Protein AF-A0A2X2JKE8-F1 (afdb_monomer)

Organism: Sphingobacterium multivorum (NCBI:txid28454)

Foldseek 3Di:
DDPPDDPPPVPPDPDDPCRVCVVVVVVVVVVVVVVCCVVCVCVVVVQCVCDDPPDRPVVVVVVVVLLPPLVVPEDQVPLVVLVVCVVVLVVLCCCLPPVQLVVLLVCLCVPPVVPVVVSVVSNVVSLPDDQSVVLVVCVVVVHDSSNSVNSVVVVVVVSVVCVVVVVVVVVVVSVVSVD

Radius of gyration: 20.31 Å; Cα contacts (8 Å, |Δi|>4): 84; chains: 1; bounding box: 57×37×53 Å

Mean predicted aligned error: 10.67 Å

Sequence (179 aa):
MSANNCAPAHERKKLSFLDRYLTLWIFLAMAVGVSIGFLFPSSSDFINSFSSGITNIPLAIGLILMMYPPLAKVKYENMGNVFKDTKILGASLLLNWIIGPILMFILAIVFLRDYPEYMIGLILIGLARCIAMVVVWNELAEGNREYAAGLIALNSIFRLYCTASTLISLSLFCLQYLA

pLDDT: mean 76.95, std 11.28, range [39.78, 94.69]

InterPro domains:
  IPR002657 Bile acid:sodium symporter/arsenical resistance protein Acr3 [PF01758] (60-166)
  IPR004706 Arsenical-resistance protein Acr3 [PTHR43057] (7-166)
  IPR038770 Sodium/solute symporter superfamily [G3DSA:1.20.1530.20] (9-177)

Solvent-accessible surface area (backbone atoms only — not comparable to full-atom values): 10364 Å² total; per-residue (Å²): 136,79,91,82,78,74,76,66,85,85,74,61,78,79,70,50,76,63,70,70,43,40,70,59,52,52,53,49,51,50,52,52,52,53,48,47,51,68,78,36,62,65,56,57,56,56,52,51,70,52,32,67,87,93,48,43,49,71,58,53,51,50,56,52,62,65,52,49,63,55,64,71,74,51,58,73,90,60,29,72,64,45,74,70,45,56,69,62,51,50,52,51,48,45,46,55,67,48,50,38,39,53,52,32,47,52,51,24,55,74,75,28,63,94,37,61,71,60,23,52,50,46,39,50,56,37,67,59,76,77,49,62,69,52,39,54,56,34,55,76,68,73,49,66,56,39,50,45,49,33,51,41,56,50,53,53,54,49,41,67,65,47,42,60,59,52,52,53,53,47,49,54,49,48,56,70,72,76,107

Nearest PDB structures (foldseek):
  3zuy-assembly1_A  TM=7.288E-01  e=1.241E+00  Neisseria meningitidis

Structure (mmCIF, N/CA/C/O backbone):
data_AF-A0A2X2JKE8-F1
#
_entry.id   AF-A0A2X2JKE8-F1
#
loop_
_atom_site.group_PDB
_atom_site.id
_atom_site.type_symbol
_atom_site.label_atom_id
_atom_site.label_alt_id
_atom_site.label_comp_id
_atom_site.label_asym_id
_atom_site.label_entity_id
_atom_site.label_seq_id
_atom_site.pdbx_PDB_ins_code
_atom_site.Cartn_x
_atom_site.Cartn_y
_atom_site.Cartn_z
_atom_site.occupancy
_atom_site.B_iso_or_equiv
_atom_site.auth_seq_id
_atom_site.auth_comp_id
_atom_site.auth_asym_id
_atom_site.auth_atom_id
_atom_site.pdbx_PDB_model_num
ATOM 1 N N . MET A 1 1 ? -10.986 -14.954 24.795 1.00 45.16 1 MET A N 1
ATOM 2 C CA . MET A 1 1 ? -11.585 -14.186 23.683 1.00 45.16 1 MET A CA 1
ATOM 3 C C . MET A 1 1 ? -12.896 -14.886 23.345 1.00 45.16 1 MET A C 1
ATOM 5 O O . MET A 1 1 ? -12.864 -15.946 22.740 1.00 45.16 1 MET A O 1
ATOM 9 N N . SER A 1 2 ? -14.008 -14.427 23.928 1.00 39.78 2 SER A N 1
ATOM 10 C CA . SER A 1 2 ? -15.308 -15.112 23.841 1.00 39.78 2 SER A CA 1
ATOM 11 C C . SER A 1 2 ? -15.969 -14.805 22.496 1.00 39.78 2 SER A C 1
ATOM 13 O O . SER A 1 2 ? -16.121 -13.637 22.147 1.00 39.78 2 SER A O 1
ATOM 15 N N . ALA A 1 3 ? -16.344 -15.845 21.753 1.00 50.91 3 ALA A N 1
ATOM 16 C CA . ALA A 1 3 ? -16.907 -15.794 20.402 1.00 50.91 3 ALA A CA 1
ATOM 17 C C . ALA A 1 3 ? -18.413 -15.435 20.359 1.00 50.91 3 ALA A C 1
ATOM 19 O O . ALA A 1 3 ? -19.103 -15.806 19.417 1.00 50.91 3 ALA A O 1
ATOM 20 N N . ASN A 1 4 ? -18.935 -14.731 21.371 1.00 54.81 4 ASN A N 1
ATOM 21 C CA . ASN A 1 4 ? -20.384 -14.574 21.577 1.00 54.81 4 ASN A CA 1
ATOM 22 C C . ASN A 1 4 ? -20.946 -13.172 21.280 1.00 54.81 4 ASN A C 1
ATOM 24 O O . ASN A 1 4 ? -22.105 -12.919 21.579 1.00 54.81 4 ASN A O 1
ATOM 28 N N . ASN A 1 5 ? -20.172 -12.266 20.676 1.00 53.22 5 ASN A N 1
ATOM 29 C CA . ASN A 1 5 ? -20.655 -10.935 20.276 1.00 53.22 5 ASN A CA 1
ATOM 30 C C . ASN A 1 5 ? -20.402 -10.679 18.785 1.00 53.22 5 ASN A C 1
ATOM 32 O O . ASN A 1 5 ? -19.720 -9.729 18.406 1.00 53.22 5 ASN A O 1
ATOM 36 N N . CYS A 1 6 ? -20.931 -11.546 17.924 1.00 58.72 6 CYS A N 1
ATOM 37 C CA . CYS A 1 6 ? -21.095 -11.197 16.517 1.00 58.72 6 CYS A CA 1
ATOM 38 C C . CYS A 1 6 ? -22.321 -10.284 16.397 1.00 58.72 6 CYS A C 1
ATOM 40 O O . CYS A 1 6 ? -23.435 -10.704 16.706 1.00 58.72 6 CYS A O 1
ATOM 42 N N . ALA A 1 7 ? -22.120 -9.035 15.971 1.00 54.62 7 ALA A N 1
ATOM 43 C CA . ALA A 1 7 ? -23.220 -8.130 15.653 1.00 54.62 7 ALA A CA 1
ATOM 44 C C . ALA A 1 7 ? -24.131 -8.762 14.574 1.00 54.62 7 ALA A C 1
ATOM 46 O O . ALA A 1 7 ? -23.616 -9.375 13.631 1.00 54.62 7 ALA A O 1
ATOM 47 N N . PRO A 1 8 ? -25.468 -8.647 14.685 1.00 55.81 8 PRO A N 1
ATOM 48 C CA . PRO A 1 8 ? -26.385 -9.220 13.707 1.00 55.81 8 PRO A CA 1
ATOM 49 C C . PRO A 1 8 ? -26.134 -8.599 12.325 1.00 55.81 8 PRO A C 1
ATOM 51 O O . PRO A 1 8 ? -26.004 -7.383 12.189 1.00 55.81 8 PRO A O 1
ATOM 54 N N . ALA A 1 9 ? -26.097 -9.435 11.281 1.00 56.94 9 ALA A N 1
ATOM 55 C CA . ALA A 1 9 ? -25.753 -9.058 9.901 1.00 56.94 9 ALA A CA 1
ATOM 56 C C . ALA A 1 9 ? -26.618 -7.929 9.289 1.00 56.94 9 ALA A C 1
ATOM 58 O O . ALA A 1 9 ? -26.295 -7.416 8.220 1.00 56.94 9 ALA A O 1
ATOM 59 N N . HIS A 1 10 ? -27.704 -7.541 9.961 1.00 51.44 10 HIS A N 1
ATOM 60 C CA . HIS A 1 10 ? -28.656 -6.517 9.545 1.00 51.44 10 HIS A CA 1
ATOM 61 C C . HIS A 1 10 ? -28.158 -5.070 9.768 1.00 51.44 10 HIS A C 1
ATOM 63 O O . HIS A 1 10 ? -28.625 -4.165 9.082 1.00 51.44 10 HIS A O 1
ATOM 69 N N . GLU A 1 11 ? -27.198 -4.827 10.670 1.00 54.38 11 GLU A N 1
ATOM 70 C CA . GLU A 1 11 ? -26.679 -3.469 10.960 1.00 54.38 11 GLU A CA 1
ATOM 71 C C . GLU A 1 11 ? -25.361 -3.123 10.249 1.00 54.38 11 GLU A C 1
ATOM 73 O O . GLU A 1 11 ? -24.772 -2.063 10.466 1.00 54.38 11 GLU A O 1
ATOM 78 N N . ARG A 1 12 ? -24.884 -3.996 9.359 1.00 58.69 12 ARG A N 1
ATOM 79 C CA . ARG A 1 12 ? -23.650 -3.745 8.608 1.00 58.69 12 ARG A CA 1
ATOM 80 C C . ARG A 1 12 ? -23.859 -2.600 7.629 1.00 58.69 12 ARG A C 1
ATOM 82 O O . ARG A 1 12 ? -24.757 -2.643 6.782 1.00 58.69 12 ARG A O 1
ATOM 89 N N . LYS A 1 13 ? -23.022 -1.567 7.733 1.00 61.44 13 LYS A N 1
ATOM 90 C CA . LYS A 1 13 ? -23.080 -0.390 6.863 1.00 61.44 13 LYS A CA 1
ATOM 91 C C . LYS A 1 13 ? -22.912 -0.872 5.421 1.00 61.44 13 LYS A C 1
ATOM 93 O O . LYS A 1 13 ? -21.866 -1.407 5.065 1.00 61.44 13 LYS A O 1
ATOM 98 N N . LYS A 1 14 ? -23.947 -0.737 4.581 1.00 64.69 14 LYS A N 1
ATOM 99 C CA . LYS A 1 14 ? -23.850 -1.152 3.173 1.00 64.69 14 LYS A CA 1
ATOM 100 C C . LYS A 1 14 ? -22.707 -0.374 2.518 1.00 64.69 14 LYS A C 1
ATOM 102 O O . LYS A 1 14 ? -22.769 0.850 2.435 1.00 64.69 14 LYS A O 1
ATOM 107 N N . LEU A 1 15 ? -21.678 -1.095 2.071 1.00 64.94 15 LEU A N 1
ATOM 108 C CA . LEU A 1 15 ? -20.580 -0.526 1.292 1.00 64.94 15 LEU A CA 1
ATOM 109 C C . LEU A 1 15 ? -21.151 0.186 0.062 1.00 64.94 15 LEU A C 1
ATOM 111 O O . LEU A 1 15 ? -22.042 -0.355 -0.608 1.00 64.94 15 LEU A O 1
ATOM 115 N N . SER A 1 16 ? -20.646 1.393 -0.204 1.00 74.19 16 SER A N 1
ATOM 116 C CA . SER A 1 16 ? -21.035 2.190 -1.366 1.00 74.19 16 SER A CA 1
ATOM 117 C C . SER A 1 16 ? -20.781 1.402 -2.655 1.00 74.19 16 SER A C 1
ATOM 119 O O . SER A 1 16 ? -19.927 0.515 -2.696 1.00 74.19 16 SER A O 1
ATOM 121 N N . PHE A 1 17 ? -21.517 1.705 -3.725 1.00 75.44 17 PHE A N 1
ATOM 122 C CA . PHE A 1 17 ? -21.367 1.022 -5.016 1.00 75.44 17 PHE A CA 1
ATOM 123 C C . PHE A 1 17 ? -19.914 1.068 -5.530 1.00 75.44 17 PHE A C 1
ATOM 125 O O . PHE A 1 17 ? -19.420 0.081 -6.069 1.00 75.44 17 PHE A O 1
ATOM 132 N N . LEU A 1 18 ? -19.207 2.178 -5.286 1.00 75.69 18 LEU A N 1
ATOM 133 C CA . LEU A 1 18 ? -17.790 2.333 -5.630 1.00 75.69 18 LEU A CA 1
ATOM 134 C C . LEU A 1 18 ? -16.874 1.428 -4.795 1.00 75.69 18 LEU A C 1
ATOM 136 O O . LEU A 1 18 ? -16.027 0.745 -5.361 1.00 75.69 18 LEU A O 1
ATOM 140 N N . ASP A 1 19 ? -17.086 1.359 -3.480 1.00 78.81 19 ASP A N 1
ATOM 141 C CA . ASP A 1 19 ? -16.284 0.526 -2.572 1.00 78.81 19 ASP A CA 1
ATOM 142 C C . ASP A 1 19 ? -16.489 -0.971 -2.844 1.00 78.81 19 ASP A C 1
ATOM 144 O O . ASP A 1 19 ? -15.562 -1.773 -2.749 1.00 78.81 19 ASP A O 1
ATOM 148 N N . ARG A 1 20 ? -17.713 -1.354 -3.227 1.00 81.94 20 ARG A N 1
ATOM 149 C CA . ARG A 1 20 ? -18.075 -2.735 -3.568 1.00 81.94 20 ARG A CA 1
ATOM 150 C C . ARG A 1 20 ? -17.385 -3.225 -4.840 1.00 81.94 20 ARG A C 1
ATOM 152 O O . ARG A 1 20 ? -16.983 -4.383 -4.899 1.00 81.94 20 ARG A O 1
ATOM 159 N N . TYR A 1 21 ? -17.272 -2.366 -5.851 1.00 86.75 21 TYR A N 1
ATOM 160 C CA . TYR A 1 21 ? -16.677 -2.699 -7.148 1.00 86.75 21 TYR A CA 1
ATOM 161 C C . TYR A 1 21 ? -15.274 -2.104 -7.323 1.00 86.75 21 TYR A C 1
ATOM 163 O O . TYR A 1 21 ? -14.808 -1.953 -8.450 1.00 86.75 21 TYR A O 1
ATOM 171 N N . LEU A 1 22 ? -14.585 -1.771 -6.225 1.00 84.44 22 LEU A N 1
ATOM 172 C CA . LEU A 1 22 ? -13.315 -1.040 -6.251 1.00 84.44 22 LEU A CA 1
ATOM 173 C C . LEU A 1 22 ? -12.258 -1.727 -7.127 1.00 84.44 22 LEU A C 1
ATOM 175 O O . LEU A 1 22 ? -11.590 -1.070 -7.918 1.00 84.44 22 LEU A O 1
ATOM 179 N N . THR A 1 23 ? -12.141 -3.054 -7.042 1.00 87.94 23 THR A N 1
ATOM 180 C CA . THR A 1 23 ? -11.212 -3.833 -7.875 1.00 87.94 23 THR A CA 1
ATOM 181 C C . THR A 1 23 ? -11.538 -3.714 -9.362 1.00 87.94 23 THR A C 1
ATOM 183 O O . THR A 1 23 ? -10.633 -3.502 -10.164 1.00 87.94 23 THR A O 1
ATOM 186 N N . LEU A 1 24 ? -12.818 -3.778 -9.735 1.00 90.69 24 LEU A N 1
ATOM 187 C CA . LEU A 1 24 ? -13.266 -3.626 -11.121 1.00 90.69 24 LEU A CA 1
ATOM 188 C C . LEU A 1 24 ? -12.951 -2.225 -11.652 1.00 90.69 24 LEU A C 1
ATOM 190 O O . LEU A 1 24 ? -12.424 -2.097 -12.754 1.00 90.69 24 LEU A O 1
ATOM 194 N N . TRP A 1 25 ? -13.199 -1.185 -10.854 1.00 90.38 25 TRP A N 1
ATOM 195 C CA . TRP A 1 25 ? -12.853 0.191 -11.215 1.00 90.38 25 TRP A CA 1
ATOM 196 C C . TRP A 1 25 ? -11.346 0.396 -11.368 1.00 90.38 25 TRP A C 1
ATOM 198 O O . TRP A 1 25 ? -10.925 1.066 -12.306 1.00 90.38 25 TRP A O 1
ATOM 208 N N . ILE A 1 26 ? -10.531 -0.212 -10.500 1.00 89.94 26 ILE A N 1
ATOM 209 C CA . ILE A 1 26 ? -9.066 -0.173 -10.597 1.00 89.94 26 ILE A CA 1
ATOM 210 C C . ILE A 1 26 ? -8.590 -0.818 -11.908 1.00 89.94 26 ILE A C 1
ATOM 212 O O . ILE A 1 26 ? -7.788 -0.222 -12.626 1.00 89.94 26 ILE A O 1
ATOM 216 N N . PHE A 1 27 ? -9.105 -2.000 -12.261 1.00 93.56 27 PHE A N 1
ATOM 217 C CA . PHE A 1 27 ? -8.764 -2.658 -13.527 1.00 93.56 27 PHE A CA 1
ATOM 218 C C . PHE A 1 27 ? -9.229 -1.860 -14.743 1.00 93.56 27 PHE A C 1
ATOM 220 O O . PHE A 1 27 ? -8.484 -1.739 -15.712 1.00 93.56 27 PHE A O 1
ATOM 227 N N . LEU A 1 28 ? -10.427 -1.277 -14.685 1.00 94.69 28 LEU A N 1
ATOM 228 C CA . LEU A 1 28 ? -10.954 -0.444 -15.760 1.00 94.69 28 LEU A CA 1
ATOM 229 C C . LEU A 1 28 ? -10.109 0.824 -15.939 1.00 94.69 28 LEU A C 1
ATOM 231 O O . LEU A 1 28 ? -9.745 1.154 -17.063 1.00 94.69 28 LEU A O 1
ATOM 235 N N . ALA A 1 29 ? -9.723 1.489 -14.848 1.00 92.50 29 ALA A N 1
ATOM 236 C CA . ALA A 1 29 ? -8.841 2.652 -14.887 1.00 92.50 29 ALA A CA 1
ATOM 237 C C . ALA A 1 29 ? -7.448 2.304 -15.437 1.00 92.50 29 ALA A C 1
ATOM 239 O O . ALA A 1 29 ? -6.921 3.048 -16.262 1.00 92.50 29 ALA A O 1
ATOM 240 N N . MET A 1 30 ? -6.872 1.160 -15.042 1.00 93.19 30 MET A N 1
ATOM 241 C CA . MET A 1 30 ? -5.611 0.668 -15.610 1.00 93.19 30 MET A CA 1
ATOM 242 C C . MET A 1 30 ? -5.736 0.388 -17.109 1.00 93.19 30 MET A C 1
ATOM 244 O O . MET A 1 30 ? -4.900 0.846 -17.885 1.00 93.19 30 MET A O 1
ATOM 248 N N . ALA A 1 31 ? -6.788 -0.319 -17.531 1.00 94.00 31 ALA A N 1
ATOM 249 C CA . ALA A 1 31 ? -7.016 -0.648 -18.934 1.00 94.00 31 ALA A CA 1
ATOM 250 C C . ALA A 1 31 ? -7.186 0.615 -19.789 1.00 94.00 31 ALA A C 1
ATOM 252 O O . ALA A 1 31 ? -6.564 0.732 -20.845 1.00 94.00 31 ALA A O 1
ATOM 253 N N . VAL A 1 32 ? -7.975 1.582 -19.314 1.00 93.88 32 VAL A N 1
ATOM 254 C CA . VAL A 1 32 ? -8.160 2.877 -19.981 1.00 93.88 32 VAL A CA 1
ATOM 255 C C . VAL A 1 32 ? -6.843 3.653 -20.034 1.00 93.88 32 VAL A C 1
ATOM 257 O O . VAL A 1 32 ? -6.473 4.127 -21.103 1.00 93.88 32 VAL A O 1
ATOM 260 N N . GLY A 1 33 ? -6.099 3.734 -18.927 1.00 88.44 33 GLY A N 1
ATOM 261 C CA . GLY A 1 33 ? -4.814 4.437 -18.872 1.00 88.44 33 GLY A CA 1
ATOM 262 C C . GLY A 1 33 ? -3.775 3.865 -19.841 1.00 88.44 33 GLY A C 1
ATOM 263 O O . GLY A 1 33 ? -3.168 4.614 -20.604 1.00 88.44 33 GLY A O 1
ATOM 264 N N . VAL A 1 34 ? -3.622 2.538 -19.873 1.00 90.00 34 VAL A N 1
ATOM 265 C CA . VAL A 1 34 ? -2.715 1.852 -20.808 1.00 90.00 34 VAL A CA 1
ATOM 266 C C . VAL A 1 34 ? -3.174 2.035 -22.256 1.00 90.00 34 VAL A C 1
ATOM 268 O O . VAL A 1 34 ? -2.350 2.313 -23.123 1.00 90.00 34 VAL A O 1
ATOM 271 N N . SER A 1 35 ? -4.480 1.943 -22.524 1.00 90.25 35 SER A N 1
ATOM 272 C CA . SER A 1 35 ? -5.027 2.125 -23.876 1.00 90.25 35 SER A CA 1
ATOM 273 C C . SER A 1 35 ? -4.795 3.542 -24.400 1.00 90.25 35 SER A C 1
ATOM 275 O O . SER A 1 35 ? -4.405 3.710 -25.551 1.00 90.25 35 SER A O 1
ATOM 277 N N . ILE A 1 36 ? -4.980 4.566 -23.560 1.00 88.50 36 ILE A N 1
ATOM 278 C CA . ILE A 1 36 ? -4.697 5.961 -23.925 1.00 88.50 36 ILE A CA 1
ATOM 279 C C . ILE A 1 36 ? -3.201 6.152 -24.198 1.00 88.50 36 ILE A C 1
ATOM 281 O O . ILE A 1 36 ? -2.847 6.757 -25.208 1.00 88.50 36 ILE A O 1
ATOM 285 N N . GLY A 1 37 ? -2.328 5.598 -23.349 1.00 83.88 37 GLY A N 1
ATOM 286 C CA . GLY A 1 37 ? -0.877 5.656 -23.551 1.00 83.88 37 GLY A CA 1
ATOM 287 C C . GLY A 1 37 ? -0.412 4.953 -24.831 1.00 83.88 37 GLY A C 1
ATOM 288 O O . GLY A 1 37 ? 0.519 5.419 -25.480 1.00 83.88 37 GLY A O 1
ATOM 289 N N . PHE A 1 38 ? -1.087 3.871 -25.228 1.00 84.69 38 PHE A N 1
ATOM 290 C CA . PHE A 1 38 ? -0.786 3.134 -26.456 1.00 84.69 38 PHE A CA 1
ATOM 291 C C . PHE A 1 38 ? -1.313 3.827 -27.724 1.00 84.69 38 PHE A C 1
ATOM 293 O O . PHE A 1 38 ? -0.612 3.876 -28.731 1.00 84.69 38 PHE A O 1
ATOM 300 N N . LEU A 1 39 ? -2.537 4.369 -27.692 1.00 86.12 39 LEU A N 1
ATOM 301 C CA . LEU A 1 39 ? -3.177 5.001 -28.856 1.00 86.12 39 LEU A CA 1
ATOM 302 C C . LEU A 1 39 ? -2.670 6.426 -29.122 1.00 86.12 39 LEU A C 1
ATOM 304 O O . LEU A 1 39 ? -2.655 6.866 -30.270 1.00 86.12 39 LEU A O 1
ATOM 308 N N . PHE A 1 40 ? -2.249 7.144 -28.078 1.00 82.56 40 PHE A N 1
ATOM 309 C CA . PHE A 1 40 ? -1.773 8.523 -28.165 1.00 82.56 40 PHE A CA 1
ATOM 310 C C . PHE A 1 40 ? -0.441 8.684 -27.414 1.00 82.56 40 PHE A C 1
ATOM 312 O O . PHE A 1 40 ? -0.442 9.157 -26.273 1.00 82.56 40 PHE A O 1
ATOM 319 N N . PRO A 1 41 ? 0.710 8.367 -28.043 1.00 75.38 41 PRO A N 1
ATOM 320 C CA . PRO A 1 41 ? 2.029 8.510 -27.413 1.00 75.38 41 PRO A CA 1
ATOM 321 C C . PRO A 1 41 ? 2.364 9.962 -27.025 1.00 75.38 41 PRO A C 1
ATOM 323 O O . PRO A 1 41 ? 3.093 10.193 -26.066 1.00 75.38 41 PRO A O 1
ATOM 326 N N . SER A 1 42 ? 1.741 10.950 -27.683 1.00 73.69 42 SER A N 1
ATOM 327 C CA . SER A 1 42 ? 1.854 12.376 -27.332 1.00 73.69 42 SER A CA 1
ATOM 328 C C . SER A 1 42 ? 1.284 12.714 -25.937 1.00 73.69 42 SER A C 1
ATOM 330 O O . SER A 1 42 ? 1.606 13.752 -25.362 1.00 73.69 42 SER A O 1
ATOM 332 N N . SER A 1 43 ? 0.486 11.819 -25.339 1.00 64.44 43 SER A N 1
ATOM 333 C CA . SER A 1 43 ? 0.010 11.959 -23.954 1.00 64.44 43 SER A CA 1
ATOM 334 C C . SER A 1 43 ? 1.161 11.927 -22.943 1.00 64.44 43 SER A C 1
ATOM 336 O O . SER A 1 43 ? 1.117 12.637 -21.938 1.00 64.44 43 SER A O 1
ATOM 338 N N . SER A 1 44 ? 2.208 11.137 -23.210 1.00 64.81 44 SER A N 1
ATOM 339 C CA . SER A 1 44 ? 3.407 11.089 -22.367 1.00 64.81 44 SER A CA 1
ATO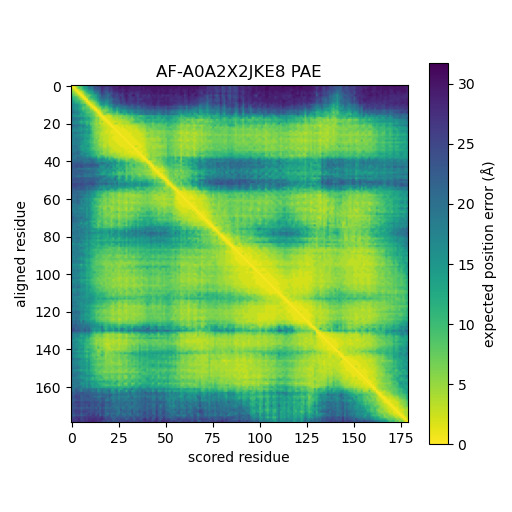M 340 C C . SER A 1 44 ? 4.184 12.402 -22.431 1.00 64.81 44 SER A C 1
ATOM 342 O O . SER A 1 44 ? 4.620 12.895 -21.393 1.00 64.81 44 SER A O 1
ATOM 344 N N . ASP A 1 45 ? 4.287 13.016 -23.612 1.00 69.06 45 ASP A N 1
ATOM 345 C CA . ASP A 1 45 ? 4.939 14.320 -23.790 1.00 69.06 45 ASP A CA 1
ATOM 346 C C . ASP A 1 45 ? 4.170 15.440 -23.083 1.00 69.06 45 ASP A C 1
ATOM 348 O O . ASP A 1 45 ? 4.775 16.309 -22.457 1.00 69.06 45 ASP A O 1
ATOM 352 N N . PHE A 1 46 ? 2.833 15.389 -23.106 1.00 71.62 46 PHE A N 1
ATOM 353 C CA . PHE A 1 46 ? 1.996 16.344 -22.381 1.00 71.62 46 PHE A CA 1
ATOM 354 C C . PHE A 1 46 ? 2.216 16.244 -20.867 1.00 71.62 46 PHE A C 1
ATOM 356 O O . PHE A 1 46 ? 2.409 17.266 -20.217 1.00 71.62 46 PHE A O 1
ATOM 363 N N . ILE A 1 47 ? 2.271 15.034 -20.299 1.00 69.69 47 ILE A N 1
ATOM 364 C CA . ILE A 1 47 ? 2.566 14.838 -18.868 1.00 69.69 47 ILE A CA 1
ATOM 365 C C . ILE A 1 47 ? 4.000 15.279 -18.536 1.00 69.69 47 ILE A C 1
ATOM 367 O O . ILE A 1 47 ? 4.199 15.991 -17.551 1.00 69.69 47 ILE A O 1
ATOM 371 N N . ASN A 1 48 ? 4.975 14.933 -19.381 1.00 68.00 48 ASN A N 1
ATOM 372 C CA . ASN A 1 48 ? 6.372 15.337 -19.213 1.00 68.00 48 ASN A CA 1
ATOM 373 C C . ASN A 1 48 ? 6.571 16.856 -19.348 1.00 68.00 48 ASN A C 1
ATOM 375 O O . ASN A 1 48 ? 7.481 17.398 -18.728 1.00 68.00 48 ASN A O 1
ATOM 379 N N . SER A 1 49 ? 5.706 17.566 -20.082 1.00 74.19 49 SER A N 1
ATOM 380 C CA . SER A 1 49 ? 5.731 19.035 -20.160 1.00 74.19 49 SER A CA 1
ATOM 381 C C . SER A 1 49 ? 5.406 19.712 -18.819 1.00 74.19 49 SER A C 1
ATOM 383 O O . SER A 1 49 ? 5.887 20.809 -18.545 1.00 74.19 49 SER A O 1
ATOM 385 N N . PHE A 1 50 ? 4.660 19.024 -17.943 1.00 70.38 50 PHE A N 1
ATOM 386 C CA . PHE A 1 50 ? 4.410 19.427 -16.554 1.00 70.38 50 PHE A CA 1
ATOM 387 C C . PHE A 1 50 ? 5.455 18.869 -15.574 1.00 70.38 50 PHE A C 1
ATOM 389 O O . PHE A 1 50 ? 5.267 18.941 -14.354 1.00 70.38 50 PHE A O 1
ATOM 396 N N . SER A 1 51 ? 6.545 18.291 -16.081 1.00 67.81 51 SER A N 1
ATOM 397 C CA . SER A 1 51 ? 7.653 17.807 -15.269 1.00 67.81 51 SER A CA 1
ATOM 398 C C . SER A 1 51 ? 8.703 18.902 -15.108 1.00 67.81 51 SER A C 1
ATOM 400 O O . SER A 1 51 ? 9.248 19.423 -16.079 1.00 67.81 51 SER A O 1
ATOM 402 N N . SER A 1 52 ? 9.013 19.253 -13.863 1.00 64.12 52 SER A N 1
ATOM 403 C CA . SER A 1 52 ? 10.132 20.135 -13.534 1.00 64.12 52 SER A CA 1
ATOM 404 C C . SER A 1 52 ? 11.281 19.284 -12.987 1.00 64.12 52 SER A C 1
ATOM 406 O O . SER A 1 52 ? 11.290 18.919 -11.808 1.00 64.12 52 SER A O 1
ATOM 408 N N . GLY A 1 53 ? 12.238 18.929 -13.849 1.00 74.25 53 GLY A N 1
ATOM 409 C CA . GLY A 1 53 ? 13.362 18.058 -13.494 1.00 74.25 53 GLY A CA 1
ATOM 410 C C . GLY A 1 53 ? 12.960 16.581 -13.420 1.00 74.25 53 GLY A C 1
ATOM 411 O O . GLY A 1 53 ? 12.602 15.989 -14.431 1.00 74.25 53 GLY A O 1
ATOM 412 N N . ILE A 1 54 ? 13.047 15.979 -12.228 1.00 63.78 54 ILE A N 1
ATOM 413 C CA . ILE A 1 54 ? 12.806 14.537 -11.993 1.00 63.78 54 ILE A CA 1
ATOM 414 C C . ILE A 1 54 ? 11.356 14.274 -11.522 1.00 63.78 54 ILE A C 1
ATOM 416 O O . ILE A 1 54 ? 10.900 13.131 -11.487 1.00 63.78 54 ILE A O 1
ATOM 420 N N . THR A 1 55 ? 10.607 15.323 -11.159 1.00 73.31 55 THR A N 1
ATOM 421 C CA . THR A 1 55 ? 9.308 15.193 -10.484 1.00 73.31 55 THR A CA 1
ATOM 422 C C . THR A 1 55 ? 8.163 15.695 -11.358 1.00 73.31 55 THR A C 1
ATOM 424 O O . THR A 1 55 ? 8.026 16.893 -11.608 1.00 73.31 55 THR A O 1
ATOM 427 N N . ASN A 1 56 ? 7.279 14.773 -11.739 1.00 81.31 56 ASN A N 1
ATOM 428 C CA . ASN A 1 56 ? 6.013 15.084 -12.398 1.00 81.31 56 ASN A CA 1
ATOM 429 C C . ASN A 1 56 ? 5.047 15.737 -11.397 1.00 81.31 56 ASN A C 1
ATOM 431 O O . ASN A 1 56 ? 4.561 15.067 -10.480 1.00 81.31 56 ASN A O 1
ATOM 435 N N . ILE A 1 57 ? 4.737 17.026 -11.581 1.00 85.06 57 ILE A N 1
ATOM 436 C CA . ILE A 1 57 ? 3.864 17.791 -10.671 1.00 85.06 57 ILE A CA 1
ATOM 437 C C . ILE A 1 57 ? 2.483 17.123 -10.494 1.00 85.06 57 ILE A C 1
ATOM 439 O O . ILE A 1 57 ? 2.060 16.951 -9.346 1.00 85.06 57 ILE A O 1
ATOM 443 N N . PRO A 1 58 ? 1.789 16.664 -11.560 1.00 84.06 58 PRO A N 1
ATOM 444 C CA . PRO A 1 58 ? 0.492 15.997 -11.412 1.00 84.06 58 PRO A CA 1
ATOM 445 C C . PRO A 1 58 ? 0.576 14.700 -10.602 1.00 84.06 58 PRO A C 1
ATOM 447 O O . PRO A 1 58 ? -0.294 14.420 -9.775 1.00 84.06 58 PRO A O 1
ATOM 450 N N . LEU A 1 59 ? 1.650 13.929 -10.798 1.00 83.19 59 LEU A N 1
ATOM 451 C CA . LEU A 1 59 ? 1.877 12.690 -10.062 1.00 83.19 59 LEU A CA 1
ATOM 452 C C . LEU A 1 59 ? 2.108 12.986 -8.578 1.00 83.19 59 LEU A C 1
ATOM 454 O O . LEU A 1 59 ? 1.487 12.357 -7.727 1.00 83.19 59 LEU A O 1
ATOM 458 N N . ALA A 1 60 ? 2.940 13.981 -8.261 1.00 84.44 60 ALA A N 1
ATOM 459 C CA . ALA A 1 60 ? 3.221 14.377 -6.884 1.00 84.44 60 ALA A CA 1
ATOM 460 C C . ALA A 1 60 ? 1.952 14.824 -6.137 1.00 84.44 60 ALA A C 1
ATOM 462 O O . ALA A 1 60 ? 1.713 14.377 -5.015 1.00 84.44 60 ALA A O 1
ATOM 463 N N . ILE A 1 61 ? 1.103 15.641 -6.772 1.00 89.06 61 ILE A N 1
ATOM 464 C CA . ILE A 1 61 ? -0.186 16.053 -6.195 1.00 89.06 61 ILE A CA 1
ATOM 465 C C . ILE A 1 61 ? -1.078 14.832 -5.955 1.00 89.06 61 ILE A C 1
ATOM 467 O O . ILE A 1 61 ? -1.639 14.700 -4.868 1.00 89.06 61 ILE A O 1
ATOM 471 N N . GLY A 1 62 ? -1.166 13.914 -6.924 1.00 86.19 62 GLY A N 1
ATOM 472 C CA . GLY A 1 62 ? -1.921 12.668 -6.781 1.00 86.19 62 GLY A CA 1
ATOM 473 C C . GLY A 1 62 ? -1.448 11.821 -5.595 1.00 86.19 62 GLY A C 1
ATOM 474 O O . GLY A 1 62 ? -2.270 11.362 -4.801 1.00 86.19 62 GLY A O 1
ATOM 475 N N . LEU A 1 63 ? -0.128 11.684 -5.419 1.00 83.69 63 LEU A N 1
ATOM 476 C CA . LEU A 1 63 ? 0.475 10.945 -4.306 1.00 83.69 63 LEU A CA 1
ATOM 477 C C . LEU A 1 63 ? 0.192 11.599 -2.940 1.00 83.69 63 LEU A C 1
ATOM 479 O O . LEU A 1 63 ? -0.067 10.898 -1.961 1.00 83.69 63 LEU A O 1
ATOM 483 N N . ILE A 1 64 ? 0.202 12.932 -2.859 1.00 85.50 64 ILE A N 1
ATOM 484 C CA . ILE A 1 64 ? -0.140 13.658 -1.625 1.00 85.50 64 ILE A CA 1
ATOM 485 C C . ILE A 1 64 ? -1.629 13.489 -1.303 1.00 85.50 64 ILE A C 1
ATOM 487 O O . ILE A 1 64 ? -1.984 13.135 -0.174 1.00 85.50 64 ILE A O 1
ATOM 491 N N . LEU A 1 65 ? -2.500 13.694 -2.296 1.00 88.12 65 LEU A N 1
ATOM 492 C CA . LEU A 1 65 ? -3.951 13.593 -2.130 1.00 88.12 65 LEU A CA 1
ATOM 493 C C . LEU A 1 65 ? -4.392 12.195 -1.702 1.00 88.12 65 LEU A C 1
ATOM 495 O O . LEU A 1 65 ? -5.311 12.080 -0.900 1.00 88.12 65 LEU A O 1
ATOM 499 N N . MET A 1 66 ? -3.741 11.134 -2.183 1.00 84.38 66 MET A N 1
ATOM 500 C CA . MET A 1 66 ? -4.067 9.765 -1.764 1.00 84.38 66 MET A CA 1
ATOM 501 C C . MET A 1 66 ? -3.531 9.408 -0.368 1.00 84.38 66 MET A C 1
ATOM 503 O O . MET A 1 66 ? -4.040 8.484 0.266 1.00 84.38 66 MET A O 1
ATOM 507 N N . MET A 1 67 ? -2.510 10.114 0.129 1.00 82.00 67 MET A N 1
ATOM 508 C CA . MET A 1 67 ? -1.910 9.848 1.441 1.00 82.00 67 MET A CA 1
ATOM 509 C C . MET A 1 67 ? -2.687 10.509 2.586 1.00 82.00 67 MET A C 1
ATOM 511 O O . MET A 1 67 ? -2.717 9.986 3.701 1.00 82.00 67 MET A O 1
ATOM 515 N N . TYR A 1 68 ? -3.342 11.639 2.319 1.00 83.94 68 TYR A N 1
ATOM 516 C CA . TYR A 1 68 ? -4.107 12.383 3.320 1.00 83.94 68 TYR A CA 1
ATOM 517 C C . TYR A 1 68 ? -5.291 11.593 3.937 1.00 83.94 68 TYR A C 1
ATOM 519 O O . TYR A 1 68 ? -5.402 11.571 5.167 1.00 83.94 68 TYR A O 1
ATOM 527 N N . PRO A 1 69 ? -6.150 10.889 3.165 1.00 80.69 69 PRO A N 1
ATOM 528 C CA . PRO A 1 69 ? -7.345 10.240 3.700 1.00 80.69 69 PRO A CA 1
ATOM 529 C C . PRO A 1 69 ? -7.059 9.146 4.740 1.00 80.69 69 PRO A C 1
ATOM 531 O O . PRO A 1 69 ? -7.726 9.151 5.775 1.00 80.69 69 PRO A O 1
ATOM 534 N N . PRO A 1 70 ? -6.088 8.228 4.540 1.00 78.12 70 PRO A N 1
ATOM 535 C CA . PRO A 1 70 ? -5.760 7.229 5.555 1.00 78.12 70 PRO A CA 1
ATOM 536 C C . PRO A 1 70 ? -5.244 7.838 6.865 1.00 78.12 70 PRO A C 1
ATOM 538 O O . PRO A 1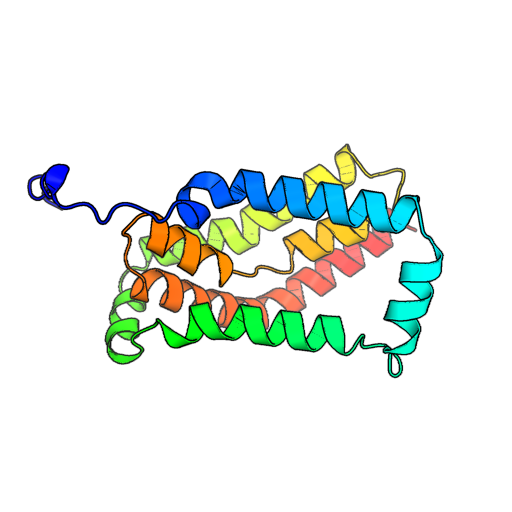 70 ? -5.587 7.341 7.933 1.00 78.12 70 PRO A O 1
ATOM 541 N N . LEU A 1 71 ? -4.452 8.916 6.804 1.00 73.56 71 LEU A N 1
ATOM 542 C CA . LEU A 1 71 ? -3.858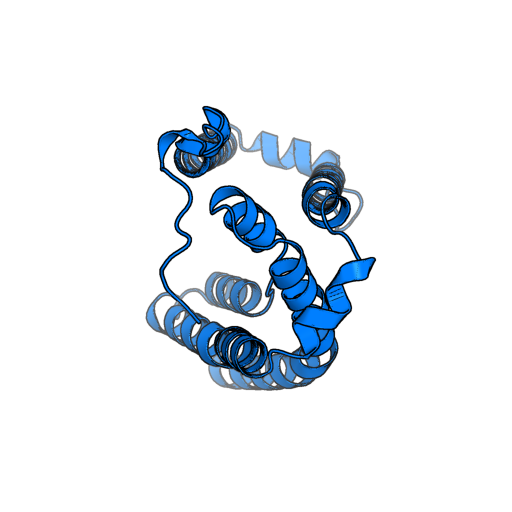 9.550 7.991 1.00 73.56 71 LEU A CA 1
ATOM 543 C C . LEU A 1 71 ? -4.871 10.372 8.801 1.00 73.56 71 LEU A C 1
ATOM 545 O O . LEU A 1 71 ? -4.773 10.432 10.026 1.00 73.56 71 LEU A O 1
ATOM 549 N N . ALA A 1 72 ? -5.855 10.983 8.136 1.00 80.69 72 ALA A N 1
ATOM 550 C CA . ALA A 1 72 ? -6.861 11.828 8.781 1.00 80.69 72 ALA A CA 1
ATOM 551 C C . ALA A 1 72 ? -7.916 11.035 9.576 1.00 80.69 72 ALA A C 1
ATOM 553 O O . ALA A 1 72 ? -8.567 11.580 10.464 1.00 80.69 72 ALA A O 1
ATOM 554 N N . LYS A 1 73 ? -8.106 9.745 9.273 1.00 72.94 73 LYS A N 1
ATOM 555 C CA . LYS A 1 73 ? -9.135 8.900 9.906 1.00 72.94 73 LYS A CA 1
ATOM 556 C C . LYS A 1 73 ? -8.678 8.196 11.190 1.00 72.94 73 LYS A C 1
ATOM 558 O O . LYS A 1 73 ? -9.468 7.468 11.794 1.00 72.94 73 LYS A O 1
ATOM 563 N N . VAL A 1 74 ? -7.427 8.390 11.606 1.00 76.31 74 VAL A N 1
ATOM 564 C CA . VAL A 1 74 ? -6.818 7.703 12.753 1.00 76.31 74 VAL A CA 1
ATOM 565 C C . VAL A 1 74 ? -6.933 8.546 14.020 1.00 76.31 74 VAL A C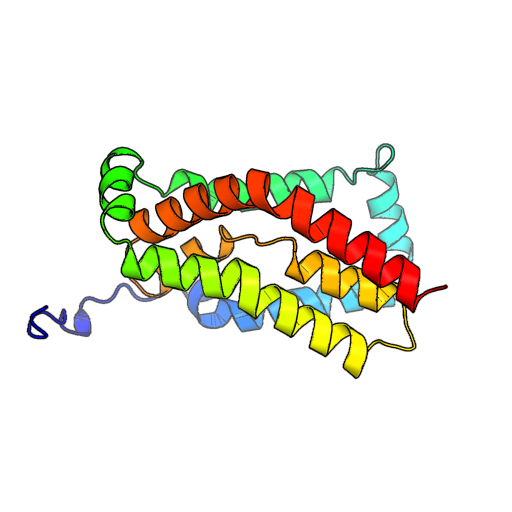 1
ATOM 567 O O . VAL A 1 74 ? -6.516 9.701 14.050 1.00 76.31 74 VAL A O 1
ATOM 570 N N . LYS A 1 75 ? -7.436 7.941 15.102 1.00 75.81 75 LYS A N 1
ATOM 571 C CA . LYS A 1 75 ? -7.430 8.536 16.445 1.00 75.81 75 LYS A CA 1
ATOM 572 C C . LYS A 1 75 ? -6.129 8.188 17.170 1.00 75.81 75 LYS A C 1
ATOM 574 O O . LYS A 1 75 ? -5.977 7.087 17.697 1.00 75.81 75 LYS A O 1
ATOM 579 N N . TYR A 1 76 ? -5.191 9.132 17.202 1.00 72.25 76 TYR A N 1
ATOM 580 C CA . TYR A 1 76 ? -3.857 8.939 17.790 1.00 72.25 76 TYR A CA 1
ATOM 581 C C . TYR A 1 76 ? -3.883 8.653 19.302 1.00 72.25 76 TYR A C 1
ATOM 583 O O . TYR A 1 76 ? -3.005 7.962 19.810 1.00 72.25 76 TYR A O 1
ATOM 591 N N . GLU A 1 77 ? -4.925 9.098 20.008 1.00 74.69 77 GLU A N 1
ATOM 592 C CA . GLU A 1 77 ? -5.093 8.931 21.462 1.00 74.69 77 GLU A CA 1
ATOM 593 C C . GLU A 1 77 ? -5.153 7.455 21.901 1.00 74.69 77 GLU A C 1
ATOM 595 O O . GLU A 1 77 ? -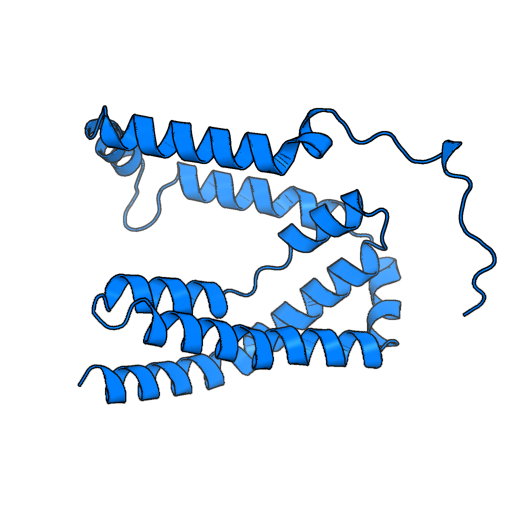4.742 7.112 23.007 1.00 74.69 77 GLU A O 1
ATOM 600 N N . ASN A 1 78 ? -5.598 6.557 21.014 1.00 68.94 78 ASN A N 1
ATOM 601 C CA . ASN A 1 78 ? -5.779 5.131 21.304 1.00 68.94 78 ASN A CA 1
ATOM 602 C C . ASN A 1 78 ? -4.659 4.234 20.741 1.00 68.94 78 ASN A C 1
ATOM 604 O O . ASN A 1 78 ? -4.676 3.020 20.965 1.00 68.94 78 ASN A O 1
ATOM 608 N N . MET A 1 79 ? -3.667 4.800 20.039 1.00 69.12 79 MET A N 1
ATOM 609 C CA . MET A 1 79 ? -2.578 4.033 19.408 1.00 69.12 79 MET A CA 1
ATOM 610 C C . MET A 1 79 ? -1.713 3.262 20.412 1.00 69.12 79 MET A C 1
ATOM 612 O O . MET A 1 79 ? -1.170 2.211 20.073 1.00 69.12 79 MET A O 1
ATOM 616 N N . GLY A 1 80 ? -1.593 3.747 21.653 1.00 69.25 80 GLY A N 1
ATOM 617 C CA . GLY A 1 80 ? -0.749 3.125 22.679 1.00 69.25 80 GLY A CA 1
ATOM 618 C C . GLY A 1 80 ? -1.135 1.678 23.012 1.00 69.25 80 GLY A C 1
ATOM 619 O O . GLY A 1 80 ? -0.281 0.881 23.394 1.00 69.25 80 GLY A O 1
ATOM 620 N N . ASN A 1 81 ? -2.401 1.300 22.813 1.00 72.12 81 ASN A N 1
ATOM 621 C CA . ASN A 1 81 ? -2.868 -0.061 23.083 1.00 72.12 81 ASN A CA 1
ATOM 622 C C . ASN A 1 81 ? -2.331 -1.090 22.076 1.00 72.12 81 ASN A C 1
ATOM 624 O O . ASN A 1 81 ? -2.164 -2.251 22.433 1.00 72.12 81 ASN A O 1
ATOM 628 N N . VAL A 1 82 ? -1.967 -0.662 20.865 1.00 72.69 82 VAL A N 1
ATOM 629 C CA . VAL A 1 82 ? -1.448 -1.543 19.804 1.00 72.69 82 VAL A CA 1
ATOM 630 C C . VAL A 1 82 ? -0.068 -2.098 20.159 1.00 72.69 82 VAL A C 1
ATOM 632 O O . VAL A 1 82 ? 0.246 -3.237 19.829 1.00 72.69 82 VAL A O 1
ATOM 635 N N . PHE A 1 83 ? 0.737 -1.327 20.897 1.00 74.31 83 PHE A N 1
ATOM 636 C CA . PHE A 1 83 ? 2.071 -1.738 21.347 1.00 74.31 83 PHE A CA 1
ATOM 637 C C . PHE A 1 83 ? 2.047 -2.830 22.426 1.00 74.31 83 PHE A C 1
ATOM 639 O O . PHE A 1 83 ? 3.071 -3.463 22.671 1.00 74.31 83 PHE A O 1
ATOM 646 N N . LYS A 1 84 ? 0.889 -3.083 23.054 1.00 77.38 84 LYS A N 1
ATOM 647 C CA . LYS A 1 84 ? 0.731 -4.150 24.054 1.00 77.38 84 LYS A CA 1
ATOM 648 C C . LYS A 1 84 ? 0.582 -5.534 23.410 1.00 77.38 84 LYS A C 1
ATOM 650 O O . LYS A 1 84 ? 0.986 -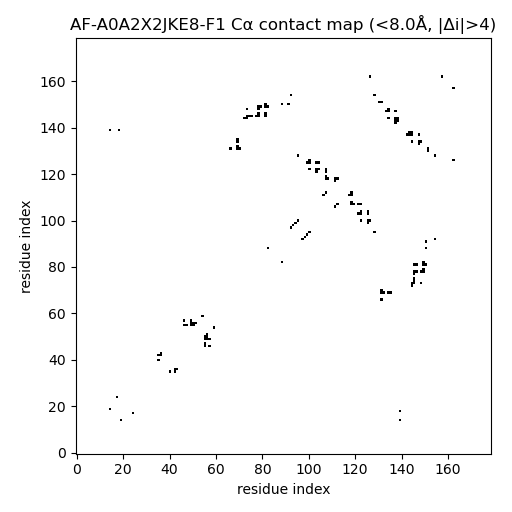6.527 24.012 1.00 77.38 84 LYS A O 1
ATOM 655 N N . ASP A 1 85 ? 0.070 -5.610 22.181 1.00 80.00 85 ASP A N 1
ATOM 656 C CA . ASP A 1 85 ? -0.190 -6.873 21.479 1.00 80.00 85 ASP A CA 1
ATOM 657 C C . ASP A 1 85 ? 1.019 -7.357 20.663 1.00 80.00 85 ASP A C 1
ATOM 659 O O . ASP A 1 85 ? 1.023 -7.408 19.429 1.00 80.00 85 ASP A O 1
ATOM 663 N N . THR A 1 86 ? 2.061 -7.787 21.377 1.00 79.62 86 THR A N 1
ATOM 664 C CA . THR A 1 86 ? 3.343 -8.228 20.797 1.00 79.62 86 THR A CA 1
ATOM 665 C C . THR A 1 86 ? 3.224 -9.407 19.830 1.00 79.62 86 THR A C 1
ATOM 667 O O . THR A 1 86 ? 4.019 -9.510 18.898 1.00 79.62 86 THR A O 1
ATOM 670 N N . LYS A 1 87 ? 2.214 -10.275 19.985 1.00 85.25 87 LYS A N 1
ATOM 671 C CA . LYS A 1 87 ? 1.971 -11.399 19.061 1.00 85.25 87 LYS A CA 1
ATOM 672 C C . LYS A 1 87 ? 1.593 -10.924 17.658 1.00 85.25 87 LYS A C 1
ATOM 674 O O . LYS A 1 87 ? 2.143 -11.416 16.677 1.00 85.25 87 LYS A O 1
ATOM 679 N N . ILE A 1 88 ? 0.672 -9.963 17.567 1.00 82.62 88 ILE A N 1
ATOM 680 C CA . ILE A 1 88 ? 0.204 -9.418 16.284 1.00 82.62 88 ILE A CA 1
ATOM 681 C C . ILE A 1 88 ? 1.319 -8.590 15.644 1.00 82.62 88 ILE A C 1
ATOM 683 O O . ILE A 1 88 ? 1.577 -8.708 14.446 1.00 82.62 88 ILE A O 1
ATOM 687 N N . LEU A 1 89 ? 2.032 -7.809 16.458 1.00 82.00 89 LEU A N 1
ATOM 688 C CA . LEU A 1 89 ? 3.178 -7.023 16.014 1.00 82.00 89 LEU A CA 1
ATOM 689 C C . LEU A 1 89 ? 4.308 -7.895 15.468 1.00 82.00 89 LEU A C 1
ATOM 691 O O . LEU A 1 89 ? 4.787 -7.646 14.363 1.00 82.00 89 LEU A O 1
ATOM 695 N N . GLY A 1 90 ? 4.695 -8.943 16.197 1.00 84.94 90 GLY A N 1
ATOM 696 C CA . GLY A 1 90 ? 5.729 -9.881 15.766 1.00 84.94 90 GLY A CA 1
ATOM 697 C C . GLY A 1 90 ? 5.356 -10.595 14.468 1.00 84.94 90 GLY A C 1
ATOM 698 O O . GLY A 1 90 ? 6.166 -10.643 13.544 1.00 84.94 90 GLY A O 1
ATOM 699 N N . ALA A 1 91 ? 4.111 -11.074 14.353 1.00 87.19 91 ALA A N 1
ATOM 700 C CA . ALA A 1 91 ? 3.621 -11.705 13.128 1.00 87.19 91 ALA A CA 1
ATO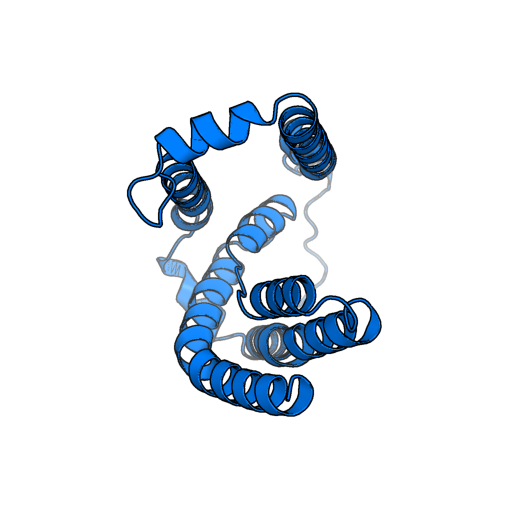M 701 C C . ALA A 1 91 ? 3.645 -10.738 11.933 1.00 87.19 91 ALA A C 1
ATOM 703 O O . ALA A 1 91 ? 4.139 -11.096 10.865 1.00 87.19 91 ALA A O 1
ATOM 704 N N . SER A 1 92 ? 3.174 -9.497 12.112 1.00 83.06 92 SER A N 1
ATOM 705 C CA . SER A 1 92 ? 3.211 -8.491 11.046 1.00 83.06 92 SER A CA 1
ATOM 706 C C . SER A 1 92 ? 4.637 -8.144 10.634 1.00 83.06 92 SER A C 1
ATOM 708 O O . SER A 1 92 ? 4.884 -7.994 9.440 1.00 83.06 92 SER A O 1
ATOM 710 N N . LEU A 1 93 ? 5.566 -8.004 11.582 1.00 83.25 93 LEU A N 1
ATOM 711 C CA . LEU A 1 93 ? 6.960 -7.687 11.278 1.00 83.25 93 LEU A CA 1
ATOM 712 C C . LEU A 1 93 ? 7.635 -8.831 10.523 1.00 83.25 93 LEU A C 1
ATOM 714 O O . LEU A 1 93 ? 8.267 -8.579 9.504 1.00 83.25 93 LEU A O 1
ATOM 718 N N . LEU A 1 94 ? 7.438 -10.078 10.953 1.00 86.75 94 LEU A N 1
ATOM 719 C CA . LEU A 1 94 ? 7.986 -11.257 10.282 1.00 86.75 94 LEU A CA 1
ATOM 720 C C . LEU A 1 94 ? 7.442 -11.384 8.853 1.00 86.75 94 LEU A C 1
ATOM 722 O O . LEU A 1 94 ? 8.210 -11.541 7.902 1.00 86.75 94 LEU A O 1
ATOM 726 N N . LEU A 1 95 ? 6.125 -11.245 8.677 1.00 85.69 95 LEU A N 1
ATOM 727 C CA . LEU A 1 95 ? 5.504 -11.267 7.352 1.00 85.69 95 LEU A CA 1
ATOM 728 C C . LEU A 1 95 ? 6.019 -10.126 6.468 1.00 85.69 95 LEU A C 1
ATOM 730 O O . LEU A 1 95 ? 6.263 -10.318 5.274 1.00 85.69 95 LEU A O 1
ATOM 734 N N . ASN A 1 96 ? 6.217 -8.942 7.050 1.00 82.56 96 ASN A N 1
ATOM 735 C CA . ASN A 1 96 ? 6.605 -7.771 6.285 1.00 82.56 96 ASN A CA 1
ATOM 736 C C . ASN A 1 96 ? 8.079 -7.739 5.895 1.00 82.56 96 ASN A C 1
ATOM 738 O O . ASN A 1 96 ? 8.387 -7.357 4.768 1.00 82.56 96 ASN A O 1
ATOM 742 N N . TRP A 1 97 ? 8.964 -8.145 6.798 1.00 79.81 97 TRP A N 1
ATOM 743 C CA . TRP A 1 97 ? 10.410 -7.995 6.644 1.00 79.81 97 TRP A CA 1
ATOM 744 C C . TRP A 1 97 ? 11.120 -9.256 6.183 1.00 79.81 97 TRP A C 1
ATOM 746 O O . TRP A 1 97 ? 12.158 -9.154 5.542 1.00 79.81 97 TRP A O 1
ATOM 756 N N . ILE A 1 98 ? 10.568 -10.433 6.474 1.00 83.62 98 ILE A N 1
ATOM 757 C CA . ILE A 1 98 ? 11.198 -11.703 6.109 1.00 83.62 98 ILE A CA 1
ATOM 758 C C . ILE A 1 98 ? 10.442 -12.310 4.934 1.00 83.62 98 ILE A C 1
ATOM 760 O O . ILE A 1 98 ? 10.986 -12.433 3.840 1.00 83.62 98 ILE A O 1
ATOM 764 N N . ILE A 1 99 ? 9.161 -12.628 5.125 1.00 87.75 99 ILE A N 1
ATOM 765 C CA . ILE A 1 99 ? 8.404 -13.388 4.121 1.00 87.75 99 ILE A CA 1
ATOM 766 C C . ILE A 1 99 ? 8.197 -12.565 2.847 1.00 87.75 99 ILE A C 1
ATOM 768 O O . ILE A 1 99 ? 8.430 -13.071 1.755 1.00 87.75 99 ILE A O 1
ATOM 772 N N . GLY A 1 100 ? 7.805 -11.294 2.970 1.00 84.88 100 GLY A N 1
ATOM 773 C CA . GLY A 1 100 ? 7.561 -10.424 1.817 1.00 84.88 100 GLY A CA 1
ATOM 774 C C . GLY A 1 100 ? 8.778 -10.263 0.892 1.00 84.88 100 GLY A C 1
ATOM 775 O O . GLY A 1 100 ? 8.653 -10.565 -0.292 1.00 84.88 100 GLY A O 1
ATOM 776 N N . PRO A 1 101 ? 9.950 -9.823 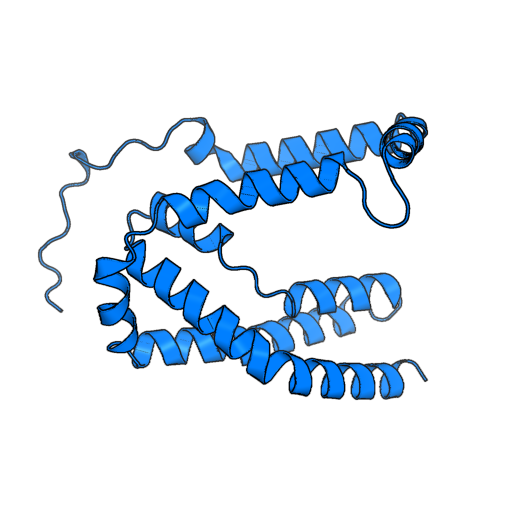1.389 1.00 82.31 101 PRO A N 1
ATOM 777 C CA . PRO A 1 101 ? 11.137 -9.647 0.555 1.00 82.31 101 PRO A CA 1
ATOM 778 C C . PRO A 1 101 ? 11.654 -10.957 -0.037 1.00 82.31 101 PRO A C 1
ATOM 780 O O . PRO A 1 101 ? 11.994 -10.979 -1.214 1.00 82.31 101 PRO A O 1
ATOM 783 N N . ILE A 1 102 ? 11.650 -12.053 0.732 1.00 86.25 102 ILE A N 1
ATOM 784 C CA . ILE A 1 102 ? 12.059 -13.373 0.228 1.00 86.25 102 ILE A CA 1
ATOM 785 C C . ILE A 1 102 ? 11.135 -13.818 -0.907 1.00 86.25 102 ILE A C 1
ATOM 787 O O . ILE A 1 102 ? 11.612 -14.231 -1.961 1.00 86.25 102 ILE A O 1
ATOM 791 N N . LEU A 1 103 ? 9.819 -13.692 -0.722 1.00 89.56 103 LEU A N 1
ATOM 792 C CA . LEU A 1 103 ? 8.840 -14.037 -1.747 1.00 89.56 103 LEU A CA 1
ATOM 793 C C . LEU A 1 103 ? 9.055 -13.202 -3.015 1.00 89.56 103 LEU A C 1
ATOM 795 O O . LEU A 1 103 ? 9.144 -13.761 -4.103 1.00 89.56 103 LEU A O 1
ATOM 799 N N . MET A 1 104 ? 9.182 -11.879 -2.880 1.00 87.06 104 MET A N 1
ATOM 800 C CA . MET A 1 104 ? 9.386 -10.982 -4.024 1.00 87.06 104 MET A CA 1
ATOM 801 C C . MET A 1 104 ? 10.705 -11.264 -4.745 1.00 87.06 104 MET A C 1
ATOM 803 O O . MET A 1 104 ? 10.733 -11.273 -5.968 1.00 87.06 104 MET A O 1
ATOM 807 N N . PHE A 1 105 ? 11.774 -11.567 -4.011 1.00 85.25 105 PHE A N 1
ATOM 808 C CA . PHE A 1 105 ? 13.064 -11.940 -4.586 1.00 85.25 105 PHE A CA 1
ATOM 809 C C . PHE A 1 105 ? 12.992 -13.252 -5.378 1.00 85.25 105 PHE A C 1
ATOM 811 O O . PHE A 1 105 ? 13.480 -13.320 -6.505 1.00 85.25 105 PHE A O 1
ATOM 818 N N . ILE A 1 106 ? 12.326 -14.275 -4.830 1.00 89.00 106 ILE A N 1
ATOM 819 C CA . ILE A 1 106 ? 12.105 -15.545 -5.532 1.00 89.00 106 ILE A CA 1
ATOM 820 C C . ILE A 1 106 ? 11.297 -15.309 -6.811 1.00 89.00 106 ILE A C 1
ATOM 822 O O . ILE A 1 106 ? 11.686 -15.797 -7.869 1.00 89.00 106 ILE A O 1
ATOM 826 N N . LEU A 1 107 ? 10.208 -14.534 -6.746 1.00 90.00 107 LEU A N 1
ATOM 827 C CA . LEU A 1 107 ? 9.415 -14.205 -7.934 1.00 90.00 107 LEU A CA 1
ATOM 828 C C . LEU A 1 107 ? 10.248 -13.453 -8.983 1.00 90.00 107 LEU A C 1
ATOM 830 O O . LEU A 1 107 ? 10.151 -13.768 -10.168 1.00 90.00 107 LEU A O 1
ATOM 834 N N . ALA A 1 108 ? 11.077 -12.498 -8.556 1.00 87.75 108 ALA A N 1
ATOM 835 C CA . ALA A 1 108 ? 11.918 -11.703 -9.445 1.00 87.75 108 ALA A CA 1
ATOM 836 C C . ALA A 1 108 ? 12.921 -12.583 -10.212 1.00 87.75 108 ALA A C 1
ATOM 838 O O . ALA A 1 108 ? 13.026 -12.475 -11.430 1.00 87.75 108 ALA A O 1
ATOM 839 N N . ILE A 1 109 ? 13.600 -13.507 -9.527 1.00 86.12 109 ILE A N 1
ATOM 840 C CA . ILE A 1 109 ? 14.583 -14.399 -10.161 1.00 86.12 109 ILE A CA 1
ATOM 841 C C . ILE A 1 109 ? 13.915 -15.468 -11.026 1.00 86.12 109 ILE A C 1
ATOM 843 O O . ILE A 1 109 ? 14.430 -15.794 -12.090 1.00 86.12 109 ILE A O 1
ATOM 847 N N . VAL A 1 110 ? 12.794 -16.043 -10.583 1.00 89.81 110 VAL A N 1
ATOM 848 C CA . VAL A 1 110 ? 12.145 -17.144 -11.313 1.00 89.81 110 VAL A CA 1
ATOM 849 C C . VAL A 1 110 ? 11.499 -16.654 -12.607 1.00 89.81 110 VAL A C 1
ATOM 851 O O . VAL A 1 110 ? 11.599 -17.337 -13.622 1.00 89.81 110 VAL A O 1
ATOM 854 N N . PHE A 1 111 ? 10.843 -15.490 -12.586 1.00 89.44 111 PHE A N 1
ATOM 855 C CA . PHE A 1 111 ? 10.062 -15.013 -13.729 1.00 89.44 111 PHE A CA 1
ATOM 856 C C . PHE A 1 111 ? 10.760 -13.934 -14.568 1.00 89.44 111 PHE A C 1
ATOM 858 O O . PHE A 1 111 ? 10.448 -13.814 -15.749 1.00 89.44 111 PHE A O 1
ATOM 865 N N . LEU A 1 112 ? 11.655 -13.124 -13.988 1.00 88.12 112 LEU A N 1
ATOM 866 C CA . LEU A 1 112 ? 12.192 -11.907 -14.622 1.00 88.12 112 LEU A CA 1
ATOM 867 C C . LEU A 1 112 ? 13.725 -11.930 -14.786 1.00 88.12 112 LEU A C 1
ATOM 869 O O . LEU A 1 112 ? 14.336 -10.882 -14.987 1.00 88.12 112 LEU A O 1
ATOM 873 N N . ARG A 1 113 ? 14.359 -13.110 -14.747 1.00 82.00 113 ARG A N 1
ATOM 874 C CA . ARG A 1 113 ? 15.826 -13.251 -14.849 1.00 82.00 113 ARG A CA 1
ATOM 875 C C . ARG A 1 113 ? 16.424 -12.588 -16.090 1.00 82.00 113 ARG A C 1
ATOM 877 O O . ARG A 1 113 ? 17.479 -11.971 -15.998 1.00 82.00 113 ARG A O 1
ATOM 884 N N . ASP A 1 114 ? 15.735 -12.704 -17.222 1.00 86.25 114 ASP A N 1
ATOM 885 C CA . ASP A 1 114 ? 16.198 -12.190 -18.515 1.00 86.25 114 ASP A CA 1
ATOM 886 C C . ASP A 1 114 ? 15.926 -10.683 -18.695 1.00 86.25 114 ASP A C 1
ATOM 888 O O . ASP A 1 114 ? 16.376 -10.080 -19.668 1.00 86.25 114 ASP A O 1
ATOM 892 N N . TYR A 1 115 ? 15.210 -10.054 -17.752 1.00 87.94 115 TYR A N 1
ATOM 893 C CA . TYR A 1 115 ? 14.857 -8.635 -17.790 1.00 87.94 115 TYR A CA 1
ATOM 894 C C . TYR A 1 115 ? 15.267 -7.913 -16.495 1.00 87.94 115 TYR A C 1
ATOM 896 O O . TYR A 1 115 ? 14.429 -7.700 -15.606 1.00 87.94 115 TYR A O 1
ATOM 904 N N . PRO A 1 116 ? 16.536 -7.477 -16.382 1.00 82.88 116 PRO A N 1
ATOM 905 C CA . PRO A 1 116 ? 17.071 -6.904 -15.146 1.00 82.88 116 PRO A CA 1
ATOM 906 C C . PRO A 1 116 ? 16.315 -5.649 -14.686 1.00 82.88 116 PRO A C 1
ATOM 908 O O . PRO A 1 116 ? 16.086 -5.482 -13.490 1.00 82.88 116 PRO A O 1
ATOM 911 N N . GLU A 1 117 ? 15.839 -4.816 -15.615 1.00 85.12 117 GLU A N 1
ATOM 912 C CA . GLU A 1 117 ? 15.068 -3.602 -15.302 1.00 85.12 117 GLU A CA 1
ATOM 913 C C . GLU A 1 117 ? 13.749 -3.914 -14.575 1.00 85.12 117 GLU A C 1
ATOM 915 O O . GLU A 1 117 ? 13.421 -3.314 -13.547 1.00 85.12 117 GLU A O 1
ATOM 920 N N . TYR A 1 118 ? 12.997 -4.908 -15.060 1.00 85.56 118 TYR A N 1
ATOM 921 C CA . TYR A 1 118 ? 11.752 -5.320 -14.411 1.00 85.56 118 TYR A CA 1
ATOM 922 C C . TYR A 1 118 ? 12.025 -6.047 -13.092 1.00 85.56 118 TYR A C 1
ATOM 924 O O . TYR A 1 118 ? 11.257 -5.899 -12.140 1.00 85.56 118 TYR A O 1
ATOM 932 N N . MET A 1 119 ? 13.120 -6.812 -13.016 1.00 85.62 119 MET A N 1
ATOM 933 C CA . MET A 1 119 ? 13.539 -7.505 -11.798 1.00 85.62 119 MET A CA 1
ATOM 934 C C . MET A 1 119 ? 13.820 -6.502 -10.670 1.00 85.62 119 MET A C 1
ATOM 936 O O . MET A 1 119 ? 13.294 -6.653 -9.565 1.00 85.62 119 MET A O 1
ATOM 940 N N . ILE A 1 120 ? 14.576 -5.437 -10.966 1.00 84.31 120 ILE A N 1
ATOM 941 C CA . ILE A 1 120 ? 14.845 -4.339 -10.029 1.00 84.31 120 ILE A CA 1
ATOM 942 C C . ILE A 1 120 ? 13.531 -3.673 -9.610 1.00 84.31 120 ILE A C 1
ATOM 944 O O . ILE A 1 120 ? 13.296 -3.497 -8.416 1.00 84.31 120 ILE A O 1
ATOM 948 N N . GLY A 1 121 ? 12.641 -3.365 -10.559 1.00 85.00 121 GLY A N 1
ATOM 949 C CA . GLY A 1 121 ? 11.335 -2.772 -10.259 1.00 85.00 121 GLY A CA 1
ATOM 950 C C . GLY A 1 121 ? 10.491 -3.617 -9.296 1.00 85.00 121 GLY A C 1
ATOM 951 O O . GLY A 1 121 ? 9.967 -3.100 -8.307 1.00 85.00 121 GLY A O 1
ATOM 952 N N . LEU A 1 122 ? 10.403 -4.929 -9.533 1.00 85.38 122 LEU A N 1
ATOM 953 C CA . LEU A 1 122 ? 9.637 -5.850 -8.690 1.00 85.38 122 LEU A CA 1
ATOM 954 C C . LEU A 1 122 ? 10.236 -5.973 -7.280 1.00 85.38 122 LEU A C 1
ATOM 956 O O . LEU A 1 122 ? 9.510 -5.968 -6.283 1.00 85.38 122 LEU A O 1
ATOM 960 N N . ILE A 1 123 ? 11.565 -6.005 -7.186 1.00 83.12 123 ILE A N 1
ATOM 961 C CA . ILE A 1 123 ? 12.288 -5.993 -5.913 1.00 83.12 123 ILE A CA 1
ATOM 962 C C . ILE A 1 123 ? 12.036 -4.685 -5.145 1.00 83.12 123 ILE A C 1
ATOM 964 O O . ILE A 1 123 ? 11.718 -4.724 -3.954 1.00 83.12 123 ILE A O 1
ATOM 968 N N . LEU A 1 124 ? 12.125 -3.531 -5.814 1.00 80.62 124 LEU A N 1
ATOM 969 C CA . LEU A 1 124 ? 11.872 -2.220 -5.208 1.00 80.62 124 LEU A CA 1
ATOM 970 C C . LEU A 1 124 ? 10.447 -2.122 -4.651 1.00 80.62 124 LEU A C 1
ATOM 972 O O . LEU A 1 124 ? 10.263 -1.622 -3.541 1.00 80.62 124 LEU A O 1
ATOM 976 N N . ILE A 1 125 ? 9.451 -2.663 -5.360 1.00 82.06 125 ILE A N 1
ATOM 977 C CA . ILE A 1 125 ? 8.066 -2.752 -4.870 1.00 82.06 125 ILE A CA 1
ATOM 978 C C . ILE A 1 125 ? 7.981 -3.626 -3.607 1.00 82.06 125 ILE A C 1
ATOM 980 O O . ILE A 1 125 ? 7.304 -3.257 -2.646 1.00 82.06 125 ILE A O 1
ATOM 984 N N . GLY A 1 126 ? 8.698 -4.753 -3.560 1.00 79.50 126 GLY A N 1
ATOM 985 C CA . GLY A 1 126 ? 8.741 -5.629 -2.384 1.00 79.50 126 GLY A CA 1
ATOM 986 C C . GLY A 1 126 ? 9.332 -4.972 -1.128 1.00 79.50 126 GLY A C 1
ATOM 987 O O . GLY A 1 126 ? 8.874 -5.236 -0.004 1.00 79.50 126 GLY A O 1
ATOM 988 N N . LEU A 1 127 ? 10.317 -4.089 -1.324 1.00 76.44 127 LEU A N 1
ATOM 989 C CA . LEU A 1 127 ? 10.975 -3.311 -0.270 1.00 76.44 127 LEU A CA 1
ATOM 990 C C . LEU A 1 127 ? 10.165 -2.079 0.157 1.00 76.44 127 LEU A C 1
ATOM 992 O O . LEU A 1 127 ? 10.133 -1.733 1.342 1.00 76.44 127 LEU A O 1
ATOM 996 N N . ALA A 1 128 ? 9.474 -1.425 -0.779 1.00 74.00 128 ALA A N 1
ATOM 997 C CA . ALA A 1 128 ? 8.620 -0.268 -0.532 1.00 74.00 128 ALA A CA 1
ATOM 998 C C . ALA A 1 128 ? 7.319 -0.681 0.183 1.00 74.00 128 ALA A C 1
ATOM 1000 O O . ALA A 1 128 ? 6.222 -0.662 -0.369 1.00 74.00 128 ALA A O 1
ATOM 1001 N N . ARG A 1 129 ? 7.427 -1.078 1.459 1.00 73.12 129 ARG A N 1
ATOM 1002 C CA . ARG A 1 129 ? 6.301 -1.591 2.251 1.00 73.12 129 ARG A CA 1
ATOM 1003 C C . ARG A 1 129 ? 5.283 -0.509 2.614 1.00 73.12 129 ARG A C 1
ATOM 1005 O O . ARG A 1 129 ? 5.312 -0.010 3.733 1.00 73.12 129 ARG A O 1
ATOM 1012 N N . CYS A 1 130 ? 4.400 -0.105 1.721 1.00 73.00 130 CYS A N 1
ATOM 1013 C CA . CYS A 1 130 ? 3.370 0.880 2.044 1.00 73.00 130 CYS A CA 1
ATOM 1014 C C . CYS A 1 130 ? 2.120 0.201 2.613 1.00 73.00 130 CYS A C 1
ATOM 1016 O O . CYS A 1 130 ? 1.643 -0.808 2.110 1.00 73.00 130 CYS A O 1
ATOM 1018 N N . ILE A 1 131 ? 1.589 0.769 3.688 1.00 72.25 131 ILE A N 1
ATOM 1019 C CA . ILE A 1 131 ? 0.536 0.163 4.522 1.00 72.25 131 ILE A CA 1
ATOM 1020 C C . ILE A 1 131 ? -0.639 1.112 4.749 1.00 72.25 131 ILE A C 1
ATOM 1022 O O . ILE A 1 131 ? -1.640 0.726 5.342 1.00 72.25 131 ILE A O 1
ATOM 1026 N N . ALA A 1 132 ? -0.570 2.319 4.182 1.00 74.69 132 ALA A N 1
ATOM 1027 C CA . ALA A 1 132 ? -1.700 3.240 4.112 1.00 74.69 132 ALA A CA 1
ATOM 1028 C C . ALA A 1 132 ? -2.903 2.600 3.398 1.00 74.69 132 ALA A C 1
ATOM 1030 O O . ALA A 1 132 ? -4.036 2.720 3.855 1.00 74.69 132 ALA A O 1
ATOM 1031 N N . MET A 1 133 ? -2.646 1.830 2.336 1.00 82.62 133 MET A N 1
ATOM 1032 C CA . MET A 1 133 ? -3.688 1.105 1.608 1.00 82.62 133 MET A CA 1
ATOM 1033 C C . MET A 1 133 ? -4.406 0.071 2.494 1.00 82.62 133 MET A C 1
ATOM 1035 O O . MET A 1 133 ? -5.612 -0.125 2.378 1.00 82.62 133 MET A O 1
ATOM 1039 N N . VAL A 1 134 ? -3.686 -0.559 3.427 1.00 81.12 134 VAL A N 1
ATOM 1040 C CA . VAL A 1 134 ? -4.247 -1.570 4.337 1.00 81.12 134 VAL A CA 1
ATOM 1041 C C . VAL A 1 134 ? -5.254 -0.961 5.312 1.00 81.12 134 VAL A C 1
ATOM 1043 O O . VAL A 1 134 ? -6.209 -1.639 5.671 1.00 81.12 134 VAL A O 1
ATOM 1046 N N . VAL A 1 135 ? -5.116 0.316 5.695 1.00 80.12 135 VAL A N 1
ATOM 1047 C CA . VAL A 1 135 ? -6.127 0.997 6.529 1.00 80.12 135 VAL A CA 1
ATOM 1048 C C . VAL A 1 135 ? -7.465 1.058 5.812 1.00 80.12 135 VAL A C 1
ATOM 1050 O O . VAL A 1 135 ? -8.475 0.743 6.425 1.00 80.12 135 VAL A O 1
ATOM 1053 N N . VAL A 1 136 ? -7.482 1.383 4.518 1.00 80.50 136 VAL A N 1
ATOM 1054 C CA . VAL A 1 136 ? -8.728 1.433 3.738 1.00 80.50 136 VAL A CA 1
ATOM 1055 C C . VAL A 1 136 ? -9.369 0.048 3.659 1.00 80.50 136 VAL A C 1
ATOM 1057 O O . VAL A 1 136 ? -10.557 -0.090 3.932 1.00 80.50 136 VAL A O 1
ATOM 1060 N N . TRP A 1 137 ? -8.590 -0.998 3.372 1.00 84.12 137 TRP A N 1
ATOM 1061 C CA . TRP A 1 137 ? -9.106 -2.372 3.360 1.00 84.12 137 TRP A CA 1
ATOM 1062 C C . TRP A 1 137 ? -9.619 -2.826 4.728 1.00 84.12 137 TRP A C 1
ATOM 1064 O O . TRP A 1 137 ? -10.644 -3.496 4.812 1.00 84.12 137 TRP A O 1
ATOM 1074 N N . ASN A 1 138 ? -8.937 -2.432 5.802 1.00 84.25 138 ASN A N 1
ATOM 1075 C CA . ASN A 1 138 ? -9.362 -2.717 7.164 1.00 84.25 138 ASN A CA 1
ATOM 1076 C C . ASN A 1 138 ? -10.667 -1.978 7.512 1.00 84.25 138 ASN A C 1
ATOM 1078 O O . ASN A 1 138 ? -11.568 -2.561 8.106 1.00 84.25 138 ASN A O 1
ATOM 1082 N N . GLU A 1 139 ? -10.815 -0.724 7.072 1.00 79.56 139 GLU A N 1
ATOM 1083 C CA . GLU A 1 139 ? -12.069 0.027 7.195 1.00 79.56 139 GLU A CA 1
ATOM 1084 C C . GLU A 1 139 ? -13.223 -0.646 6.448 1.00 79.56 139 GLU A C 1
ATOM 1086 O O . GLU A 1 139 ? -14.327 -0.723 6.985 1.00 79.56 139 GLU A O 1
ATOM 1091 N N . LEU A 1 140 ? -12.969 -1.155 5.238 1.00 80.75 140 LEU A N 1
ATOM 1092 C CA . LEU A 1 140 ? -13.952 -1.899 4.445 1.00 80.75 140 LEU A CA 1
ATOM 1093 C C . LEU A 1 140 ? -14.327 -3.242 5.089 1.00 80.75 140 LEU A C 1
ATOM 1095 O O . LEU A 1 140 ? -15.459 -3.697 4.937 1.00 80.75 140 LEU A O 1
ATOM 1099 N N . ALA A 1 141 ? -13.398 -3.857 5.822 1.00 84.00 141 ALA A N 1
ATOM 1100 C CA . ALA A 1 141 ? -13.604 -5.098 6.564 1.00 84.00 141 ALA A CA 1
ATOM 1101 C C . ALA A 1 141 ? -14.194 -4.889 7.975 1.00 84.00 141 ALA A C 1
ATOM 1103 O O . ALA A 1 141 ? -14.289 -5.853 8.732 1.00 84.00 141 ALA A O 1
ATOM 1104 N N . GLU A 1 142 ? -14.579 -3.655 8.333 1.00 79.50 142 GLU A N 1
ATOM 1105 C CA . GLU A 1 142 ? -15.077 -3.272 9.667 1.00 79.50 142 GLU A CA 1
ATOM 1106 C C . GLU A 1 142 ? -14.098 -3.576 10.816 1.00 79.50 142 GLU A C 1
ATOM 1108 O O . GLU A 1 142 ? -14.501 -3.763 11.965 1.00 79.50 142 GLU A O 1
ATOM 1113 N N . GLY A 1 143 ? -12.798 -3.627 10.528 1.00 80.25 143 GLY A N 1
ATOM 1114 C CA . GLY A 1 143 ? -11.788 -3.865 11.548 1.00 80.25 143 GLY A CA 1
ATOM 1115 C C . GLY A 1 143 ? -11.299 -2.583 12.228 1.00 80.25 143 GLY A C 1
ATOM 1116 O O . GLY A 1 143 ? -11.729 -1.460 11.949 1.00 80.25 143 GLY A O 1
ATOM 1117 N N . ASN A 1 144 ? -10.395 -2.760 13.191 1.00 84.44 144 ASN A N 1
ATOM 1118 C CA . ASN A 1 144 ? -9.940 -1.682 14.062 1.00 84.44 144 ASN A CA 1
ATOM 1119 C C . ASN A 1 144 ? -8.879 -0.802 13.371 1.00 84.44 144 ASN A C 1
ATOM 1121 O O . ASN A 1 144 ? -7.791 -1.272 13.021 1.00 84.44 144 ASN A O 1
ATOM 1125 N N . ARG A 1 145 ? -9.189 0.488 13.200 1.00 80.81 145 ARG A N 1
ATOM 1126 C CA . ARG A 1 145 ? -8.360 1.464 12.473 1.00 80.81 145 ARG A CA 1
ATOM 1127 C C . ARG A 1 145 ? -7.112 1.847 13.250 1.00 80.81 145 ARG A C 1
ATOM 1129 O O . ARG A 1 145 ? -6.050 2.022 12.660 1.00 80.81 145 ARG A O 1
ATOM 1136 N N . GLU A 1 146 ? -7.235 1.943 14.566 1.00 82.94 146 GLU A N 1
ATOM 1137 C CA . GLU A 1 146 ? -6.167 2.284 15.493 1.00 82.94 146 GLU A CA 1
ATOM 1138 C C . GLU A 1 146 ? -5.064 1.220 15.455 1.00 82.94 146 GLU A C 1
ATOM 1140 O O . GLU A 1 146 ? -3.888 1.572 15.377 1.00 82.94 146 GLU A O 1
ATOM 1145 N N . TYR A 1 147 ? -5.429 -0.067 15.388 1.00 81.75 147 TYR A N 1
ATOM 1146 C CA . TYR A 1 147 ? -4.478 -1.172 15.198 1.00 81.75 147 TYR A CA 1
ATOM 1147 C C . TYR A 1 147 ? -3.752 -1.100 13.857 1.00 81.75 147 TYR A C 1
ATOM 1149 O O . TYR A 1 147 ? -2.526 -1.215 13.826 1.00 81.75 147 TYR A O 1
ATOM 1157 N N . ALA A 1 148 ? -4.470 -0.868 12.752 1.00 82.81 148 ALA A N 1
ATOM 1158 C CA . ALA A 1 148 ? -3.814 -0.703 11.455 1.00 82.81 148 ALA A CA 1
ATOM 1159 C C . ALA A 1 148 ? -2.879 0.507 11.449 1.00 82.81 148 ALA A C 1
ATOM 1161 O O . ALA A 1 148 ? -1.759 0.403 10.964 1.00 82.81 148 ALA A O 1
ATOM 1162 N N . ALA A 1 149 ? -3.276 1.625 12.046 1.00 83.00 149 ALA A N 1
ATOM 1163 C CA . ALA A 1 149 ? -2.430 2.804 12.114 1.00 83.00 149 ALA A CA 1
ATOM 1164 C C . ALA A 1 149 ? -1.205 2.617 13.023 1.00 83.00 149 ALA A C 1
ATOM 1166 O O . ALA A 1 149 ? -0.114 3.071 12.679 1.00 83.00 149 ALA A O 1
ATOM 1167 N N . GLY A 1 150 ? -1.345 1.901 14.143 1.00 83.12 150 GLY A N 1
ATOM 1168 C CA . GLY A 1 150 ? -0.217 1.506 14.991 1.00 83.12 150 GLY A CA 1
ATOM 1169 C C . GLY A 1 150 ? 0.773 0.611 14.242 1.00 83.12 150 GLY A C 1
ATOM 1170 O O . GLY A 1 150 ? 1.981 0.841 14.295 1.00 83.12 150 GLY A O 1
ATOM 1171 N N . LEU A 1 151 ? 0.265 -0.337 13.447 1.00 80.94 151 LEU A N 1
ATOM 1172 C CA . LEU A 1 151 ? 1.076 -1.127 12.518 1.00 80.94 151 LEU A CA 1
ATOM 1173 C C . LEU A 1 151 ? 1.743 -0.245 11.449 1.00 80.94 151 LEU A C 1
ATOM 1175 O O . LEU A 1 151 ? 2.880 -0.536 11.075 1.00 80.94 151 LEU A O 1
ATOM 1179 N N . ILE A 1 152 ? 1.097 0.841 10.994 1.00 83.00 152 ILE A N 1
ATOM 1180 C CA . ILE A 1 152 ? 1.717 1.839 10.106 1.00 83.00 152 ILE A CA 1
ATOM 1181 C C . ILE A 1 152 ? 2.922 2.508 10.750 1.00 83.00 152 ILE A C 1
ATOM 1183 O O . ILE A 1 152 ? 4.021 2.458 10.190 1.00 83.00 152 ILE A O 1
ATOM 1187 N N . ALA A 1 153 ? 2.731 3.090 11.928 1.00 81.31 153 ALA A N 1
ATOM 1188 C CA . ALA A 1 153 ? 3.794 3.769 12.653 1.00 81.31 153 ALA A CA 1
ATOM 1189 C C . ALA A 1 153 ? 4.981 2.828 12.919 1.00 81.31 153 ALA A C 1
ATOM 1191 O O . ALA A 1 153 ? 6.125 3.1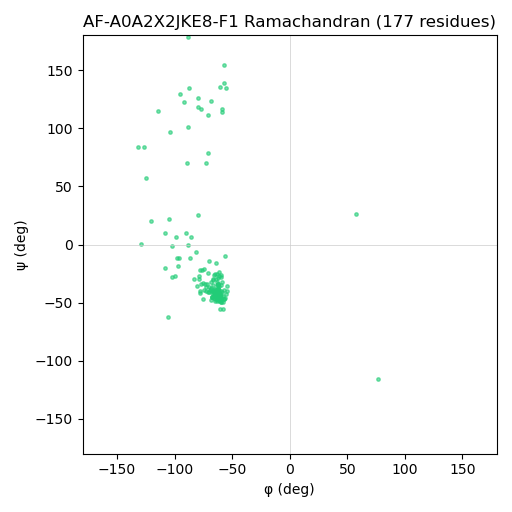61 12.609 1.00 81.31 153 ALA A O 1
ATOM 1192 N N . LEU A 1 154 ? 4.702 1.614 13.398 1.00 81.00 154 LEU A N 1
ATOM 1193 C CA . LEU A 1 154 ? 5.727 0.619 13.702 1.00 81.00 154 LEU A CA 1
ATOM 1194 C C . LEU A 1 154 ? 6.509 0.174 12.473 1.00 81.00 154 LEU A C 1
ATOM 1196 O O . LEU A 1 154 ? 7.736 0.191 12.489 1.00 81.00 154 LEU A O 1
ATOM 1200 N N . ASN A 1 155 ? 5.831 -0.183 11.385 1.00 80.81 155 ASN A N 1
ATOM 1201 C CA . ASN A 1 155 ? 6.524 -0.584 10.163 1.00 80.81 155 ASN A CA 1
ATOM 1202 C C . ASN A 1 155 ? 7.339 0.567 9.561 1.00 80.81 155 ASN A C 1
ATOM 1204 O O . ASN A 1 155 ? 8.361 0.293 8.950 1.00 80.81 155 ASN A O 1
ATOM 1208 N N . SER A 1 156 ? 6.943 1.833 9.726 1.00 79.69 156 SER A N 1
ATOM 1209 C CA . SER A 1 156 ? 7.761 2.977 9.295 1.00 79.69 156 SER A CA 1
ATOM 1210 C C . SER A 1 156 ? 9.017 3.171 10.153 1.00 79.69 156 SER A C 1
ATOM 1212 O O . SER A 1 156 ? 10.075 3.466 9.603 1.00 79.69 156 SER A O 1
ATOM 1214 N N . ILE A 1 157 ? 8.945 2.926 11.467 1.00 80.81 157 ILE A N 1
ATOM 1215 C CA . ILE A 1 157 ? 10.125 2.918 12.355 1.00 80.81 157 ILE A CA 1
ATOM 1216 C C . ILE A 1 157 ? 11.067 1.769 11.977 1.00 80.81 157 ILE A C 1
ATOM 1218 O O . ILE A 1 157 ? 12.260 1.979 11.758 1.00 80.81 157 ILE A O 1
ATOM 1222 N N . PHE A 1 158 ? 10.527 0.557 11.822 1.00 75.69 158 PHE A N 1
ATOM 1223 C CA . PHE A 1 158 ? 11.303 -0.598 11.370 1.00 75.69 158 PHE A CA 1
ATOM 1224 C C . PHE A 1 158 ? 11.856 -0.404 9.960 1.00 75.69 158 PHE A C 1
ATOM 1226 O O . PHE A 1 158 ? 12.961 -0.853 9.683 1.00 75.69 158 PHE A O 1
ATOM 1233 N N . ARG A 1 159 ? 11.144 0.320 9.088 1.00 74.75 159 ARG A N 1
ATOM 1234 C CA . ARG A 1 159 ? 11.653 0.726 7.774 1.00 74.75 159 ARG A CA 1
ATOM 1235 C C . ARG A 1 159 ? 12.901 1.559 7.910 1.00 74.75 159 ARG A C 1
ATOM 1237 O O . ARG A 1 159 ? 13.889 1.218 7.275 1.00 74.75 159 ARG A O 1
ATOM 1244 N N . LEU A 1 160 ? 12.896 2.585 8.747 1.00 76.62 160 LEU A N 1
ATOM 1245 C CA . LEU A 1 160 ? 14.085 3.407 8.935 1.00 76.62 160 LEU A CA 1
ATOM 1246 C C . LEU A 1 160 ? 15.283 2.577 9.428 1.00 76.62 160 LEU A C 1
ATOM 1248 O O . LEU A 1 160 ? 16.390 2.751 8.931 1.00 76.62 160 LEU A O 1
ATOM 1252 N N . TYR A 1 161 ? 15.048 1.635 10.343 1.00 73.31 161 TYR A N 1
ATOM 1253 C CA . TYR A 1 161 ? 16.108 0.808 10.922 1.00 73.31 161 TYR A CA 1
ATOM 1254 C C . TYR A 1 161 ? 16.617 -0.299 9.982 1.00 73.31 161 TYR A C 1
ATOM 1256 O O . TYR A 1 161 ? 17.817 -0.484 9.811 1.00 73.31 161 TYR A O 1
ATOM 1264 N N . CYS A 1 162 ? 15.710 -1.045 9.356 1.00 71.19 162 CYS A N 1
ATOM 1265 C CA . CYS A 1 162 ? 16.022 -2.295 8.667 1.00 71.19 162 CYS A CA 1
ATOM 1266 C C . CYS A 1 162 ? 16.216 -2.108 7.148 1.00 71.19 162 CYS A C 1
ATOM 1268 O O . CYS A 1 162 ? 16.872 -2.930 6.501 1.00 71.19 162 CYS A O 1
ATOM 1270 N N . THR A 1 163 ? 15.742 -0.995 6.566 1.00 68.31 163 THR A N 1
ATOM 1271 C CA . THR A 1 163 ? 15.974 -0.691 5.138 1.00 68.31 163 THR A CA 1
ATOM 1272 C C . THR A 1 163 ? 17.455 -0.490 4.850 1.00 68.31 163 THR A C 1
ATOM 1274 O O . THR A 1 163 ? 17.925 -1.018 3.854 1.00 68.31 163 THR A O 1
ATOM 1277 N N . ALA A 1 164 ? 18.221 0.180 5.718 1.00 64.50 164 ALA A N 1
ATOM 1278 C CA . ALA A 1 164 ? 19.655 0.373 5.488 1.00 64.50 164 ALA A CA 1
ATOM 1279 C C . ALA A 1 164 ? 20.392 -0.972 5.331 1.00 64.50 164 ALA A C 1
ATOM 1281 O O . ALA A 1 164 ? 21.084 -1.189 4.342 1.00 64.50 164 ALA A O 1
ATOM 1282 N N . SER A 1 165 ? 20.170 -1.919 6.244 1.00 66.69 165 SER A N 1
ATOM 1283 C CA . SER A 1 165 ? 20.823 -3.234 6.208 1.00 66.69 165 SER A CA 1
ATOM 1284 C C . SER A 1 165 ? 20.342 -4.119 5.054 1.00 66.69 165 SER A C 1
ATOM 1286 O O . SER A 1 165 ? 21.147 -4.804 4.422 1.00 66.69 165 SER A O 1
ATOM 1288 N N . THR A 1 166 ? 19.040 -4.098 4.752 1.00 65.50 166 THR A N 1
ATOM 1289 C CA . THR A 1 166 ? 18.446 -4.941 3.699 1.00 65.50 166 THR A CA 1
ATOM 1290 C C . THR A 1 166 ? 18.801 -4.426 2.306 1.00 65.50 166 THR A C 1
ATOM 1292 O O . THR A 1 166 ? 19.110 -5.215 1.421 1.00 65.50 166 THR A O 1
ATOM 1295 N N . LEU A 1 167 ? 18.814 -3.106 2.113 1.00 64.75 167 LEU A N 1
ATOM 1296 C CA . LEU A 1 167 ? 19.111 -2.469 0.830 1.00 64.75 167 LEU A CA 1
ATOM 1297 C C . LEU A 1 167 ? 20.609 -2.557 0.504 1.00 64.75 167 LEU A C 1
ATOM 1299 O O . LEU A 1 167 ? 20.943 -2.779 -0.652 1.00 64.75 167 LEU A O 1
ATOM 1303 N N . ILE A 1 168 ? 21.494 -2.504 1.512 1.00 63.00 168 ILE A N 1
ATOM 1304 C CA . ILE A 1 168 ? 22.935 -2.789 1.359 1.00 63.00 168 ILE A CA 1
ATOM 1305 C C . ILE A 1 168 ? 23.181 -4.268 1.036 1.00 63.00 168 ILE A C 1
ATOM 1307 O O . ILE A 1 168 ? 23.948 -4.584 0.134 1.00 63.00 168 ILE A O 1
ATOM 1311 N N . SER A 1 169 ? 22.520 -5.189 1.741 1.00 63.50 169 SER A N 1
ATOM 1312 C CA . SER A 1 169 ? 22.703 -6.627 1.491 1.00 63.50 169 SER A CA 1
ATOM 1313 C C . SER A 1 169 ? 22.190 -7.027 0.109 1.00 63.50 169 SER A C 1
ATOM 1315 O O . SER A 1 169 ? 22.830 -7.809 -0.583 1.00 63.50 169 SER A O 1
ATOM 1317 N N . LEU A 1 170 ? 21.056 -6.464 -0.316 1.00 63.50 170 LEU A N 1
ATOM 1318 C CA . LEU A 1 170 ? 20.447 -6.762 -1.605 1.00 63.50 170 LEU A CA 1
ATOM 1319 C C . LEU A 1 170 ? 21.152 -6.057 -2.764 1.00 63.50 170 LEU A C 1
ATOM 1321 O O . LEU A 1 170 ? 21.250 -6.648 -3.830 1.00 63.50 170 LEU A O 1
ATOM 1325 N N . SER A 1 171 ? 21.679 -4.841 -2.578 1.00 60.41 171 SER A N 1
ATOM 1326 C CA . SER A 1 171 ? 22.509 -4.193 -3.598 1.00 60.41 171 SER A CA 1
ATOM 1327 C C . SER A 1 171 ? 23.819 -4.948 -3.804 1.00 60.41 171 SER A C 1
ATOM 1329 O O . SER A 1 171 ? 24.180 -5.186 -4.950 1.00 60.41 171 SER A O 1
ATOM 1331 N N . LEU A 1 172 ? 24.466 -5.421 -2.731 1.00 58.94 172 LEU A N 1
ATOM 1332 C CA . LEU A 1 172 ? 25.633 -6.307 -2.807 1.00 58.94 172 LEU A CA 1
ATOM 1333 C C . LEU A 1 172 ? 25.301 -7.630 -3.512 1.00 58.94 172 LEU A C 1
ATOM 1335 O O . LEU A 1 172 ? 26.042 -8.056 -4.391 1.00 58.94 172 LEU A O 1
ATOM 1339 N N . PHE A 1 173 ? 24.166 -8.251 -3.182 1.00 62.88 173 PHE A N 1
ATOM 1340 C CA . PHE A 1 173 ? 23.743 -9.507 -3.805 1.00 62.88 173 PHE A CA 1
ATOM 1341 C C . PHE A 1 173 ? 23.361 -9.333 -5.281 1.00 62.88 173 PHE A C 1
ATOM 1343 O O . PHE A 1 173 ? 23.689 -10.180 -6.102 1.00 62.88 173 PHE A O 1
ATOM 1350 N N . CYS A 1 174 ? 22.708 -8.222 -5.632 1.00 56.81 174 CYS A N 1
ATOM 1351 C CA . CYS A 1 174 ? 22.370 -7.874 -7.010 1.00 56.81 174 CYS A CA 1
ATOM 1352 C C . CYS A 1 174 ? 23.642 -7.569 -7.817 1.00 56.81 174 CYS A C 1
ATOM 1354 O O . CYS A 1 174 ? 23.788 -8.089 -8.915 1.00 56.81 174 CYS A O 1
ATOM 1356 N N . LEU A 1 175 ? 24.615 -6.842 -7.245 1.00 56.69 175 LEU A N 1
ATOM 1357 C CA . LEU A 1 175 ? 25.943 -6.636 -7.844 1.00 56.69 175 LEU A CA 1
ATOM 1358 C C . LEU A 1 175 ? 26.692 -7.951 -8.087 1.00 56.69 175 LEU A C 1
ATOM 1360 O O . LEU A 1 175 ? 27.436 -8.046 -9.050 1.00 56.69 175 LEU A O 1
ATOM 1364 N N . GLN A 1 176 ? 26.492 -8.958 -7.240 1.00 56.81 176 GLN A N 1
ATOM 1365 C CA . GLN A 1 176 ? 27.153 -10.259 -7.352 1.00 56.81 176 GLN A CA 1
ATOM 1366 C C . GLN A 1 176 ? 26.422 -11.252 -8.275 1.00 56.81 176 GLN A C 1
ATOM 1368 O O . GLN A 1 176 ? 26.976 -12.299 -8.593 1.00 56.81 176 GLN A O 1
ATOM 1373 N N . TYR A 1 177 ? 25.185 -10.943 -8.681 1.00 53.41 177 TYR A N 1
ATOM 1374 C CA . TYR A 1 177 ? 24.375 -11.743 -9.612 1.00 53.41 177 TYR A CA 1
ATOM 1375 C C . TYR A 1 177 ? 24.228 -11.096 -11.003 1.00 53.41 177 TYR A C 1
ATOM 1377 O O . TYR A 1 177 ? 23.879 -11.800 -11.948 1.00 53.41 177 TYR A O 1
ATOM 1385 N N . LEU A 1 178 ? 24.445 -9.777 -11.123 1.00 49.72 178 LEU A N 1
ATOM 1386 C CA . LEU A 1 178 ? 24.470 -9.032 -12.393 1.00 49.72 178 LEU A CA 1
ATOM 1387 C C . LEU A 1 178 ? 25.885 -8.784 -12.954 1.00 49.72 178 LEU A C 1
ATOM 1389 O O . LEU A 1 178 ? 25.981 -8.343 -14.099 1.00 49.72 178 LEU A O 1
ATOM 1393 N N . ALA A 1 179 ? 26.947 -9.022 -12.177 1.00 42.47 179 ALA A N 1
ATOM 1394 C CA . ALA A 1 179 ? 28.337 -9.046 -12.654 1.00 42.47 179 ALA A CA 1
ATOM 1395 C C . ALA A 1 179 ? 28.781 -10.484 -12.941 1.00 42.47 179 ALA A C 1
ATOM 1397 O O . ALA A 1 179 ? 29.533 -10.671 -13.923 1.00 42.47 179 ALA A O 1
#

Secondary structure (DSSP, 8-state):
--S--PPPGGGS-PPPHHHHTHHHHHHHHHHHHHHHHHH-THHHHHHHHTEETTEEHHHHHHHHHHHHHHHHT--GGGGGGGGG-HHHHHHHHHIIIIIHHHHHHHHHHHHHTT-HHHHHHHHHHHHS---HHHHHHHHHTT--HHHHHHHHHHHHHHHHHHHHHHHHHHHHHHHHHH-